Protein AF-A0A482W2W6-F1 (afdb_monomer)

Secondary structure (DSSP, 8-state):
-HHHHHHHHHHS---GGG-PPPPGGG-HHHHHHIIIII-TTHHHHHHHHHHHHHHHHHTT--HHHHHHHHHHHHHHT-HHHHHHHHHTTHHHHHHHHHHHHHHHGGGS-HHHHHHHHHHHHHHHHHHHHHTGGGGHHHHHHHHTTHHHHHHHTHHHHHHHHHHHH---S---TTS-------HHHHHHHHHHHHHHHHHHTTSS-SHHHHHHHHHHHHHHHHHS-------HHHHHHHHHHHHHHHHH-HHHHHHHHHHHHHHHHHHSPTTHHHHHHHHHHHHHHHHHHHHHHS-TTTS-HHHHHHHHHHHHHHHHHHHHHHS-GGGTTHHHHHHHHHHHHHHHHHHTGGGT-

pLDDT: mean 70.98, std 18.22, range [23.28, 95.31]

Foldseek 3Di:
DVVCVVLCLLQVVDPVLPPDDDQPVLQVLLVVLCCVQVHPCLVVQLRVLSVQLVVLVNPQDDVVVLVVVCVVCLVVVNVLVSLLVNLVCVVSNVVSVVSNVVSSVRSDDPLRNVLVVLVVQLVVLLSCLCCVNSRPLVSQCVNLVVSVLSNVLSVQLVVLVCVLPVDDPDPPSNDDPPSQCDPSNLVSLVSSLVSVLVSSCPDPDSSSSVSSNVSSVSSSVSRVDPPDPPPPPVVCVVVVVVVCVCVVDPVNVVVVLVVLVVLCVVQADVCLSVQLVVLVVQLVVQLVVCCVVAPQPNHDLVVSLVSNCVSCVSNLVSSLRSHDPVCSCVSVVVSVVVSVVSVVCNVCVVVVD

Radius of gyration: 24.68 Å; Cα contacts (8 Å, |Δi|>4): 284; chains: 1; bounding box: 48×43×73 Å

Mean predicted aligned error: 17.01 Å

Organism: Asbolus verrucosus (NCBI:txid1661398)

Structure (mmCIF, N/CA/C/O backbone):
data_AF-A0A482W2W6-F1
#
_entry.id   AF-A0A482W2W6-F1
#
loop_
_atom_site.group_PDB
_atom_site.id
_atom_site.type_symbol
_atom_site.label_atom_id
_atom_site.label_alt_id
_atom_site.label_comp_id
_atom_site.label_asym_id
_atom_site.label_entity_id
_atom_site.label_seq_id
_atom_site.pdbx_PDB_ins_code
_atom_site.Cartn_x
_atom_site.Cartn_y
_atom_site.Cartn_z
_atom_site.occupancy
_atom_site.B_iso_or_equiv
_atom_site.auth_seq_id
_atom_site.auth_comp_id
_atom_site.auth_asym_id
_atom_site.auth_atom_id
_atom_site.pdbx_PDB_model_num
ATOM 1 N N . TYR A 1 1 ? -0.660 8.866 -19.600 1.00 27.83 1 TYR A N 1
ATOM 2 C CA . TYR A 1 1 ? -1.023 7.622 -18.898 1.00 27.83 1 TYR A CA 1
ATOM 3 C C . TYR A 1 1 ? -1.117 7.776 -17.388 1.00 27.83 1 TYR A C 1
ATOM 5 O O . TYR A 1 1 ? -2.234 7.763 -16.906 1.00 27.83 1 TYR A O 1
ATOM 13 N N . LEU A 1 2 ? -0.030 8.038 -16.641 1.00 23.28 2 LEU A N 1
ATOM 14 C CA . LEU A 1 2 ? -0.129 8.276 -15.181 1.00 23.28 2 LEU A CA 1
ATOM 15 C C . LEU A 1 2 ? -1.117 9.402 -14.809 1.00 23.28 2 LEU A C 1
ATOM 17 O O . LEU A 1 2 ? -1.806 9.306 -13.806 1.00 23.28 2 LEU A O 1
ATOM 21 N N . LYS A 1 3 ? -1.203 10.446 -15.649 1.00 25.38 3 LYS A N 1
ATOM 22 C CA . LYS A 1 3 ? -2.167 11.551 -15.519 1.00 25.38 3 LYS A CA 1
ATOM 23 C C . LYS A 1 3 ? -3.626 11.075 -15.565 1.00 25.38 3 LYS A C 1
ATOM 25 O O . LYS A 1 3 ? -4.407 11.525 -14.750 1.00 25.38 3 LYS A O 1
ATOM 30 N N . VAL A 1 4 ? -3.949 10.188 -16.503 1.00 24.16 4 VAL A N 1
ATOM 31 C CA . VAL A 1 4 ? -5.305 9.671 -16.765 1.00 24.16 4 VAL A CA 1
ATOM 32 C C . VAL A 1 4 ? -5.693 8.724 -15.629 1.00 24.16 4 VAL A C 1
ATOM 34 O O . VAL A 1 4 ? -6.610 9.011 -14.881 1.00 24.16 4 VAL A O 1
ATOM 37 N N . LEU A 1 5 ? -4.833 7.745 -15.328 1.00 25.50 5 LEU A N 1
ATOM 38 C CA . LEU A 1 5 ? -5.014 6.820 -14.204 1.00 25.50 5 LEU A CA 1
ATOM 39 C C . LEU A 1 5 ? -5.239 7.508 -12.848 1.00 25.50 5 LEU A C 1
ATOM 41 O O . LEU A 1 5 ? -6.097 7.070 -12.099 1.00 25.50 5 LEU A O 1
ATOM 45 N N . VAL A 1 6 ? -4.482 8.561 -12.516 1.00 28.14 6 VAL A N 1
ATOM 46 C CA . VAL A 1 6 ? -4.602 9.251 -11.217 1.00 28.14 6 VAL A CA 1
ATOM 47 C C . VAL A 1 6 ? -5.775 10.237 -11.182 1.00 28.14 6 VAL A C 1
ATOM 49 O O . VAL A 1 6 ? -6.400 10.361 -10.138 1.00 28.14 6 VAL A O 1
ATOM 52 N N . LEU A 1 7 ? -6.092 10.932 -12.282 1.00 25.56 7 LEU A N 1
ATOM 53 C CA . LEU A 1 7 ? -7.256 11.830 -12.333 1.00 25.56 7 LEU A CA 1
ATOM 54 C C . LEU A 1 7 ? -8.575 11.053 -12.358 1.00 25.56 7 LEU A C 1
ATOM 56 O O . LEU A 1 7 ? -9.499 11.460 -11.666 1.00 25.56 7 LEU A O 1
ATOM 60 N N . ASP A 1 8 ? -8.626 9.922 -13.057 1.00 29.45 8 ASP A N 1
ATOM 61 C CA . ASP A 1 8 ? -9.838 9.111 -13.197 1.00 29.45 8 ASP A CA 1
ATOM 62 C C . ASP A 1 8 ? -10.110 8.250 -11.945 1.00 29.45 8 ASP A C 1
ATOM 64 O O . ASP A 1 8 ? -11.262 8.012 -11.587 1.00 29.45 8 ASP A O 1
ATOM 68 N N . LEU A 1 9 ? -9.059 7.838 -11.212 1.00 27.08 9 LEU A N 1
ATOM 69 C CA . LEU A 1 9 ? -9.182 7.248 -9.864 1.00 27.08 9 LEU A CA 1
ATOM 70 C C . LEU A 1 9 ? -9.756 8.241 -8.842 1.00 27.08 9 LEU A C 1
ATOM 72 O O . LEU A 1 9 ? -10.410 7.826 -7.890 1.00 27.08 9 LEU A O 1
ATOM 76 N N . VAL A 1 10 ? -9.478 9.534 -9.022 1.00 29.44 10 VAL A N 1
ATOM 77 C CA . VAL A 1 10 ? -9.877 10.602 -8.096 1.00 29.44 10 VAL A CA 1
ATOM 78 C C . VAL A 1 10 ? -11.249 11.178 -8.457 1.00 29.44 10 VAL A C 1
ATOM 80 O O . VAL A 1 10 ? -11.991 11.536 -7.553 1.00 29.44 10 VAL A O 1
ATOM 83 N N . SER A 1 11 ? -11.632 11.234 -9.738 1.00 28.56 11 SER A N 1
ATOM 84 C CA . SER A 1 11 ? -12.944 11.746 -10.171 1.00 28.56 11 SER A CA 1
ATOM 85 C C . SER A 1 11 ? -14.092 10.740 -10.039 1.00 28.56 11 SER A C 1
ATOM 87 O O . SER A 1 11 ? -15.244 11.115 -10.235 1.00 28.56 11 SER A O 1
ATOM 89 N N . GLY A 1 12 ? -13.812 9.467 -9.731 1.00 30.56 12 GLY A N 1
ATOM 90 C CA . GLY A 1 12 ? -14.838 8.420 -9.654 1.00 30.56 12 GLY A CA 1
ATOM 91 C C . GLY A 1 12 ? -15.471 8.048 -11.005 1.00 30.56 12 GLY A C 1
ATOM 92 O O . GLY A 1 12 ? -16.382 7.225 -11.036 1.00 30.56 12 GLY A O 1
ATOM 93 N N . GLU A 1 13 ? -14.983 8.607 -12.118 1.00 29.34 13 GLU A N 1
ATOM 94 C CA . GLU A 1 13 ? -15.476 8.352 -13.483 1.00 29.34 13 GLU A CA 1
ATOM 95 C C . GLU A 1 13 ? -14.879 7.085 -14.118 1.00 29.34 13 GLU A C 1
ATOM 97 O O . GLU A 1 13 ? -15.231 6.723 -15.242 1.00 29.34 13 GLU A O 1
ATOM 102 N N . LEU A 1 14 ? -13.981 6.381 -13.423 1.00 31.28 14 LEU A N 1
ATOM 103 C CA . LEU A 1 14 ? -13.332 5.197 -13.971 1.00 31.28 14 LEU A CA 1
ATOM 104 C C . LEU A 1 14 ? -14.297 3.996 -14.017 1.00 31.28 14 LEU A C 1
ATOM 106 O O . LEU A 1 14 ? -14.405 3.204 -13.079 1.00 31.28 14 LEU A O 1
ATOM 110 N N . SER A 1 15 ? -14.942 3.818 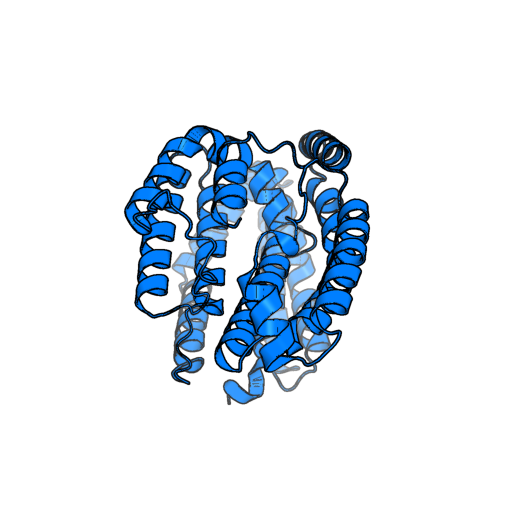-15.172 1.00 28.23 15 SER A N 1
ATOM 111 C CA . SER A 1 15 ? -15.298 2.492 -15.680 1.00 28.23 15 SER A CA 1
ATOM 112 C C . SER A 1 15 ? -13.995 1.727 -15.930 1.00 28.23 15 SER A C 1
ATOM 114 O O . SER A 1 15 ? -13.340 1.869 -16.958 1.00 28.23 15 SER A O 1
ATOM 116 N N . LEU A 1 16 ? -13.572 0.924 -14.955 1.00 35.44 16 LEU A N 1
ATOM 117 C CA . LEU A 1 16 ? -12.335 0.132 -15.010 1.00 35.44 16 LEU A CA 1
ATOM 118 C C . LEU A 1 16 ? -12.368 -1.015 -16.049 1.00 35.44 16 LEU A C 1
ATOM 120 O O . LEU A 1 16 ? -11.416 -1.791 -16.132 1.00 35.44 16 LEU A O 1
ATOM 124 N N . GLN A 1 17 ? -13.438 -1.126 -16.847 1.00 35.09 17 GLN A N 1
ATOM 125 C CA . GLN A 1 17 ? -13.527 -2.061 -17.974 1.00 35.09 17 GLN A CA 1
ATOM 126 C C . GLN A 1 17 ? -12.561 -1.708 -19.121 1.00 35.09 17 GLN A C 1
ATOM 128 O O . GLN A 1 17 ? -12.204 -2.597 -19.890 1.00 35.09 17 GLN A O 1
ATOM 133 N N . ASP A 1 18 ? -12.041 -0.475 -19.163 1.00 40.03 18 ASP A N 1
ATOM 134 C CA . ASP A 1 18 ? -11.263 0.044 -20.293 1.00 40.03 18 ASP A CA 1
ATOM 135 C C . ASP A 1 18 ? -9.799 0.366 -19.937 1.00 40.03 18 ASP A C 1
ATOM 137 O O . ASP A 1 18 ? -9.239 1.370 -20.384 1.00 40.03 18 ASP A O 1
ATOM 141 N N . VAL A 1 19 ? -9.118 -0.478 -19.145 1.00 43.16 19 VAL A N 1
ATOM 142 C CA . VAL A 1 19 ? -7.640 -0.424 -19.090 1.00 43.16 19 VAL A CA 1
ATOM 143 C C . VAL A 1 19 ? -7.083 -1.009 -20.391 1.00 43.16 19 VAL A C 1
ATOM 145 O O . VAL A 1 19 ? -6.516 -2.101 -20.431 1.00 43.16 19 VAL A O 1
ATOM 148 N N . GLU A 1 20 ? -7.266 -0.282 -21.486 1.00 49.16 20 GLU A N 1
ATOM 149 C CA . GLU A 1 20 ? -6.637 -0.591 -22.757 1.00 49.16 20 GLU A CA 1
ATOM 150 C C . GLU A 1 20 ? -5.160 -0.195 -22.656 1.00 49.16 20 GLU A C 1
ATOM 152 O O . GLU A 1 20 ? -4.815 0.909 -22.232 1.00 49.16 20 GLU A O 1
ATOM 157 N N . ILE A 1 21 ? -4.244 -1.115 -22.960 1.00 52.75 21 ILE A N 1
ATOM 158 C CA . ILE A 1 21 ? -2.827 -0.757 -23.052 1.00 52.75 21 ILE A CA 1
ATOM 159 C C . ILE A 1 21 ? -2.673 -0.012 -24.385 1.00 52.75 21 ILE A C 1
ATOM 161 O O . ILE A 1 21 ? -2.976 -0.615 -25.418 1.00 52.75 21 ILE A O 1
ATOM 165 N N . PRO A 1 22 ? -2.191 1.246 -24.406 1.00 54.81 22 PRO A N 1
ATOM 166 C CA . PRO A 1 22 ? -2.083 2.020 -25.641 1.00 54.81 22 PRO A CA 1
ATOM 167 C C . PRO A 1 22 ? -1.183 1.300 -26.648 1.00 54.81 22 PRO A C 1
ATOM 169 O O . PRO A 1 22 ? -0.350 0.461 -26.268 1.00 54.81 22 PRO A O 1
ATOM 172 N N . ASP A 1 23 ? -1.378 1.545 -27.944 1.00 64.44 23 ASP A N 1
ATOM 173 C CA . ASP A 1 23 ? -0.541 0.902 -28.951 1.00 64.44 23 ASP A CA 1
ATOM 174 C C . ASP A 1 23 ? 0.908 1.359 -28.794 1.00 64.44 23 ASP A C 1
ATOM 176 O O . ASP A 1 23 ? 1.213 2.527 -28.574 1.00 64.44 23 ASP A O 1
ATOM 180 N N . ILE A 1 24 ? 1.830 0.401 -28.852 1.00 63.62 24 ILE A N 1
ATOM 181 C CA . ILE A 1 24 ? 3.261 0.700 -28.848 1.00 63.62 24 ILE A CA 1
ATOM 182 C C . ILE A 1 24 ? 3.638 1.400 -30.161 1.00 63.62 24 ILE A C 1
ATOM 184 O O . ILE A 1 24 ? 4.630 2.131 -30.203 1.00 63.62 24 ILE A O 1
ATOM 188 N N . ASP A 1 25 ? 2.834 1.222 -31.211 1.00 67.75 25 ASP A N 1
ATOM 189 C CA . ASP A 1 25 ? 2.931 1.965 -32.466 1.00 67.75 25 ASP A CA 1
ATOM 190 C C . ASP A 1 25 ? 2.683 3.474 -32.276 1.00 67.75 25 ASP A C 1
ATOM 192 O O . ASP A 1 25 ? 3.291 4.276 -32.986 1.00 67.75 25 ASP A O 1
ATOM 196 N N . ASP A 1 26 ? 1.909 3.880 -31.260 1.00 63.53 26 ASP A N 1
ATOM 197 C CA . ASP A 1 26 ? 1.654 5.297 -30.944 1.00 63.53 26 ASP A CA 1
ATOM 198 C C . ASP A 1 26 ? 2.902 6.013 -30.391 1.00 63.53 26 ASP A C 1
ATOM 200 O O . ASP A 1 26 ? 2.953 7.242 -30.296 1.00 63.53 26 ASP A O 1
ATOM 204 N N . PHE A 1 27 ? 3.945 5.253 -30.041 1.00 61.41 27 PHE A N 1
ATOM 205 C CA . PHE A 1 27 ? 5.194 5.756 -29.484 1.00 61.41 27 PHE A CA 1
ATOM 206 C C . PHE A 1 27 ? 6.364 5.464 -30.428 1.00 61.41 27 PHE A C 1
ATOM 208 O O . PHE A 1 27 ? 7.200 4.596 -30.165 1.00 61.41 27 PHE A O 1
ATOM 215 N N . ALA A 1 28 ? 6.483 6.250 -31.503 1.00 69.44 28 ALA A N 1
ATOM 216 C CA . ALA A 1 28 ? 7.561 6.128 -32.497 1.00 69.44 28 ALA A CA 1
ATOM 217 C C . ALA A 1 28 ? 8.977 6.072 -31.873 1.00 69.44 28 ALA A C 1
ATOM 219 O O . ALA A 1 28 ? 9.851 5.349 -32.355 1.00 69.44 28 ALA A O 1
ATOM 220 N N . VAL A 1 29 ? 9.180 6.763 -30.744 1.00 68.50 29 VAL A N 1
ATOM 221 C CA . VAL A 1 29 ? 10.436 6.757 -29.975 1.00 68.50 29 VAL A CA 1
ATOM 222 C C . VAL A 1 29 ? 10.808 5.374 -29.419 1.00 68.50 29 VAL A C 1
ATOM 224 O O . VAL A 1 29 ? 11.990 5.062 -29.278 1.00 68.50 29 VAL A O 1
ATOM 227 N N . ILE A 1 3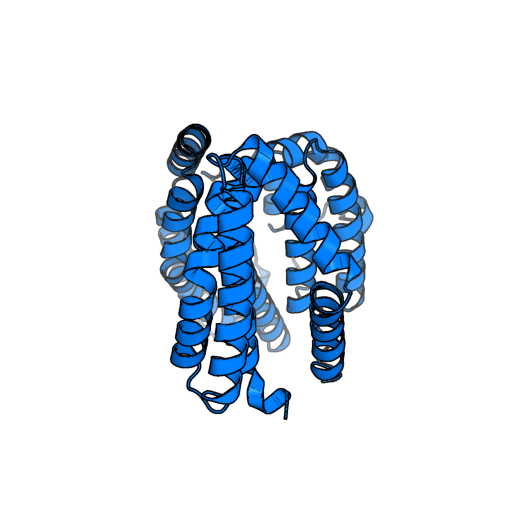0 ? 9.826 4.521 -29.108 1.00 70.94 30 ILE A N 1
ATOM 228 C CA . ILE A 1 30 ? 10.066 3.160 -28.607 1.00 70.94 30 ILE A CA 1
ATOM 229 C C . ILE A 1 30 ? 10.612 2.288 -29.733 1.00 70.94 30 ILE A C 1
ATOM 231 O O . ILE A 1 30 ? 11.591 1.574 -29.519 1.00 70.94 30 ILE A O 1
ATOM 235 N N . LYS A 1 31 ? 10.039 2.394 -30.938 1.00 79.56 31 LYS A N 1
ATOM 236 C CA . LYS A 1 31 ? 10.521 1.679 -32.126 1.00 79.56 31 LYS A CA 1
ATOM 237 C C . LYS A 1 31 ? 11.968 2.026 -32.438 1.00 79.56 31 LYS A C 1
ATOM 239 O O . LYS A 1 31 ? 12.818 1.142 -32.471 1.00 79.56 31 LYS A O 1
ATOM 244 N N . GLU A 1 32 ? 12.258 3.321 -32.543 1.00 80.81 32 GLU A N 1
ATOM 245 C CA . GLU A 1 32 ? 13.607 3.818 -32.810 1.00 80.81 32 GLU A CA 1
ATOM 246 C C . GLU A 1 32 ? 14.627 3.298 -31.784 1.00 80.81 32 GLU A C 1
ATOM 248 O O . GLU A 1 32 ? 15.726 2.875 -32.141 1.00 80.81 32 GLU A O 1
ATOM 253 N N . LYS A 1 33 ? 14.266 3.292 -30.497 1.00 80.06 33 LYS A N 1
ATOM 254 C CA . LYS A 1 33 ? 15.142 2.805 -29.428 1.00 80.06 33 LYS A CA 1
ATOM 255 C C . LYS A 1 33 ? 15.334 1.294 -29.450 1.00 80.06 33 LYS A C 1
ATOM 257 O O . LYS A 1 33 ? 16.456 0.834 -29.251 1.00 80.06 33 LYS A O 1
ATOM 262 N N . CYS A 1 34 ? 14.276 0.527 -29.698 1.00 82.81 34 CYS A N 1
ATOM 263 C CA . CYS A 1 34 ? 14.378 -0.920 -29.860 1.00 82.81 34 CYS A CA 1
ATOM 264 C C . CYS A 1 34 ? 15.299 -1.281 -31.032 1.00 82.81 34 CYS A C 1
ATOM 266 O O . CYS A 1 34 ? 16.163 -2.141 -30.871 1.00 82.81 34 CYS A O 1
ATOM 268 N N . ASP A 1 35 ? 15.173 -0.581 -32.160 1.00 85.12 35 ASP A N 1
ATOM 269 C CA . ASP A 1 35 ? 15.990 -0.823 -33.350 1.00 85.12 35 ASP A CA 1
ATOM 270 C C . ASP A 1 35 ? 17.457 -0.424 -33.121 1.00 85.12 35 ASP A C 1
ATOM 272 O O . ASP A 1 35 ? 18.368 -1.167 -33.490 1.00 85.12 35 ASP A O 1
ATOM 276 N N . LYS A 1 36 ? 17.703 0.711 -32.449 1.00 85.88 36 LYS A N 1
ATOM 277 C CA . LYS A 1 36 ? 19.061 1.205 -32.156 1.00 85.88 36 LYS A CA 1
ATOM 278 C C . LYS A 1 36 ? 19.793 0.427 -31.060 1.00 85.88 36 LYS A C 1
ATOM 280 O O . LYS A 1 36 ? 21.012 0.304 -31.137 1.00 85.88 36 LYS A O 1
ATOM 285 N N . LEU A 1 37 ? 19.094 -0.032 -30.017 1.00 86.00 37 LEU A N 1
ATOM 286 C CA . LEU A 1 37 ? 19.716 -0.609 -28.812 1.00 86.00 37 LEU A CA 1
ATOM 287 C C . LEU A 1 37 ? 19.517 -2.121 -28.673 1.00 86.00 37 LEU A C 1
ATOM 289 O O . LEU A 1 37 ? 20.408 -2.804 -28.171 1.00 86.00 37 LEU A O 1
ATOM 293 N N . GLY A 1 38 ? 18.356 -2.638 -29.077 1.00 82.44 38 GLY A N 1
ATOM 294 C CA . GLY A 1 38 ? 18.005 -4.052 -28.937 1.00 82.44 38 GLY A CA 1
ATOM 295 C C . GLY A 1 38 ? 18.399 -4.905 -30.142 1.00 82.44 38 GLY A C 1
ATOM 296 O O . GLY A 1 38 ? 18.584 -6.111 -30.004 1.00 82.44 38 GLY A O 1
ATOM 297 N N . GLY A 1 39 ? 18.558 -4.283 -31.311 1.00 85.19 39 GLY A N 1
ATOM 298 C CA . GLY A 1 39 ? 18.838 -4.968 -32.569 1.00 85.19 39 GLY A CA 1
ATOM 299 C C . GLY A 1 39 ? 17.573 -5.453 -33.282 1.00 85.19 39 GLY A C 1
ATOM 300 O O . GLY A 1 39 ? 16.447 -5.307 -32.793 1.00 85.19 39 GLY A O 1
ATOM 301 N N . ASN A 1 40 ? 17.767 -6.026 -34.472 1.00 86.31 40 ASN A N 1
ATOM 302 C CA . ASN A 1 40 ? 16.681 -6.362 -35.390 1.00 86.31 40 ASN A CA 1
ATOM 303 C C . ASN A 1 40 ? 15.667 -7.346 -34.766 1.00 86.31 40 ASN A C 1
ATOM 305 O O . ASN A 1 40 ? 16.050 -8.338 -34.151 1.00 86.31 40 ASN A O 1
ATOM 309 N N . GLY A 1 41 ? 14.369 -7.072 -34.925 1.00 84.88 41 GLY A N 1
ATOM 310 C CA . GLY A 1 41 ? 13.278 -7.908 -34.399 1.00 84.88 41 GLY A CA 1
ATOM 311 C C . GLY A 1 41 ? 12.892 -7.663 -32.931 1.00 84.88 41 GLY A C 1
ATOM 312 O O . GLY A 1 41 ? 11.870 -8.189 -32.478 1.00 84.88 41 GLY A O 1
ATOM 313 N N . THR A 1 42 ? 13.632 -6.826 -32.195 1.00 88.50 42 THR A N 1
ATOM 314 C CA . THR A 1 42 ? 13.318 -6.493 -30.791 1.00 88.50 42 THR A CA 1
ATOM 315 C C . THR A 1 42 ? 11.966 -5.800 -30.661 1.00 88.50 42 THR A C 1
ATOM 317 O O . THR A 1 42 ? 11.159 -6.175 -29.813 1.00 88.50 42 THR A O 1
ATOM 320 N N . TYR A 1 43 ? 11.684 -4.828 -31.532 1.00 85.88 43 TYR A N 1
ATOM 321 C CA . TYR A 1 43 ? 10.416 -4.102 -31.517 1.00 85.88 43 TYR A CA 1
ATOM 322 C C . TYR A 1 43 ? 9.211 -5.026 -31.753 1.00 85.88 43 TYR A C 1
ATOM 324 O O . TYR A 1 43 ? 8.236 -4.981 -31.007 1.00 85.88 43 TYR A O 1
ATOM 332 N N . ASN A 1 44 ? 9.311 -5.935 -32.726 1.00 88.75 44 ASN A N 1
ATOM 333 C CA . ASN A 1 44 ? 8.252 -6.906 -33.023 1.00 88.75 44 ASN A CA 1
ATOM 334 C C . ASN A 1 44 ? 8.026 -7.874 -31.853 1.00 88.75 44 ASN A C 1
ATOM 336 O O . ASN A 1 44 ? 6.889 -8.210 -31.529 1.00 88.75 44 ASN A O 1
ATOM 340 N N . THR A 1 45 ? 9.106 -8.283 -31.181 1.00 88.25 45 THR A N 1
ATOM 341 C CA . THR A 1 45 ? 9.022 -9.111 -29.971 1.00 88.25 45 THR A CA 1
ATOM 342 C C . THR A 1 45 ? 8.318 -8.361 -28.842 1.00 88.25 45 THR A C 1
ATOM 344 O O . THR A 1 45 ? 7.426 -8.916 -28.203 1.00 88.25 45 THR A O 1
ATOM 347 N N . LEU A 1 46 ? 8.680 -7.095 -28.611 1.00 83.75 46 LEU A N 1
ATOM 348 C CA . LEU A 1 46 ? 8.032 -6.239 -27.620 1.00 83.75 46 LEU A CA 1
ATOM 349 C C . LEU A 1 46 ? 6.533 -6.080 -27.912 1.00 83.75 46 LEU A C 1
ATOM 351 O O . LEU A 1 46 ? 5.722 -6.240 -26.999 1.00 83.75 46 LEU A O 1
ATOM 355 N N . LYS A 1 47 ? 6.170 -5.850 -29.180 1.00 85.56 47 LYS A N 1
ATOM 356 C CA . LYS A 1 47 ? 4.778 -5.750 -29.630 1.00 85.56 47 LYS A CA 1
ATOM 357 C C . LYS A 1 47 ? 3.992 -7.031 -29.341 1.00 85.56 47 LYS A C 1
ATOM 359 O O . LYS A 1 47 ? 2.984 -6.972 -28.653 1.00 85.56 47 LYS A O 1
ATOM 364 N N . ALA A 1 48 ? 4.511 -8.201 -29.710 1.00 87.12 48 ALA A N 1
ATOM 365 C CA . ALA A 1 48 ? 3.849 -9.476 -29.410 1.00 87.12 48 ALA A CA 1
ATOM 366 C C . ALA A 1 48 ? 3.681 -9.736 -27.895 1.00 87.12 48 ALA A C 1
ATOM 368 O O . ALA A 1 48 ? 2.710 -10.355 -27.451 1.00 87.12 48 ALA A O 1
ATOM 369 N N . LYS A 1 49 ? 4.624 -9.264 -27.064 1.00 85.06 49 LYS A N 1
ATOM 370 C CA . LYS A 1 49 ? 4.513 -9.380 -25.600 1.00 85.06 49 LYS A CA 1
ATOM 371 C C . LYS A 1 49 ? 3.517 -8.395 -24.984 1.00 85.06 49 LYS A C 1
ATOM 373 O O . LYS A 1 49 ? 3.052 -8.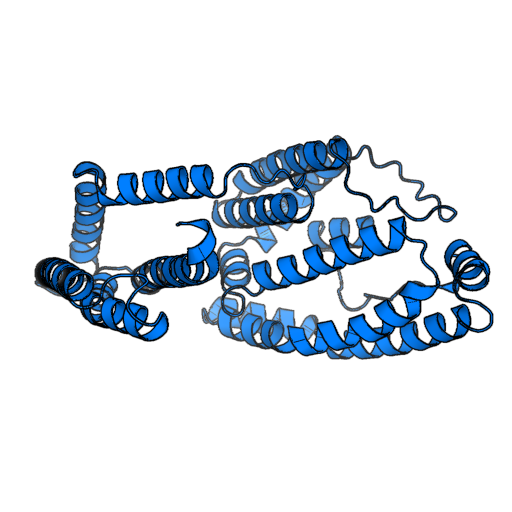674 -23.879 1.00 85.06 49 LYS A O 1
ATOM 378 N N . LYS A 1 50 ? 3.149 -7.307 -25.672 1.00 80.19 50 LYS A N 1
ATOM 379 C CA . LYS A 1 50 ? 2.047 -6.417 -25.268 1.00 80.19 50 LYS A CA 1
ATOM 380 C C . LYS A 1 50 ? 0.719 -7.169 -25.259 1.00 80.19 50 LYS A C 1
ATOM 382 O O . LYS A 1 50 ? 0.038 -7.157 -24.241 1.00 80.19 50 LYS A O 1
ATOM 387 N N . ASP A 1 51 ? 0.394 -7.870 -26.340 1.00 79.62 51 ASP A N 1
ATOM 388 C CA . ASP A 1 51 ? -0.889 -8.578 -26.473 1.00 79.62 51 ASP A CA 1
ATOM 389 C C . ASP A 1 51 ? -1.020 -9.685 -25.417 1.00 79.62 51 ASP A C 1
ATOM 391 O O . ASP A 1 51 ? -2.068 -9.881 -24.795 1.00 79.62 51 ASP A O 1
ATOM 395 N N . THR A 1 52 ? 0.103 -10.355 -25.133 1.00 82.38 52 THR A N 1
ATOM 396 C CA . THR A 1 52 ? 0.200 -11.331 -24.038 1.00 82.38 52 THR A CA 1
ATOM 397 C C . THR A 1 52 ? -0.049 -10.669 -22.678 1.00 82.38 52 THR A C 1
ATOM 399 O O . THR A 1 52 ? -0.779 -11.218 -21.855 1.00 82.38 52 THR A O 1
ATOM 402 N N . LEU A 1 53 ? 0.538 -9.491 -22.427 1.00 78.19 53 LEU A N 1
ATOM 403 C CA . LEU A 1 53 ? 0.324 -8.733 -21.192 1.00 78.19 53 LEU A CA 1
ATOM 404 C C . LEU A 1 53 ? -1.142 -8.305 -21.047 1.00 78.19 53 LEU A C 1
ATOM 406 O O . LEU A 1 53 ? -1.713 -8.498 -19.979 1.00 78.19 53 LEU A O 1
ATOM 410 N N . GLN A 1 54 ? -1.750 -7.772 -22.108 1.00 74.06 54 GLN A N 1
ATOM 411 C CA . GLN A 1 54 ? -3.145 -7.330 -22.114 1.00 74.06 54 GLN A CA 1
ATOM 412 C C . GLN A 1 54 ? -4.095 -8.482 -21.772 1.00 74.06 54 GLN A C 1
ATOM 414 O O . GLN A 1 54 ? -4.897 -8.361 -20.849 1.00 74.06 54 GLN A O 1
ATOM 419 N N . THR A 1 55 ? -3.912 -9.635 -22.419 1.00 80.50 55 THR A N 1
ATOM 420 C CA . THR A 1 55 ? -4.675 -10.858 -22.121 1.00 80.50 55 THR A CA 1
ATOM 421 C C . THR A 1 55 ? -4.500 -11.291 -20.659 1.00 80.50 55 THR A C 1
ATOM 423 O O . THR A 1 55 ? -5.456 -11.666 -19.984 1.00 80.50 55 THR A O 1
ATOM 426 N N . CYS A 1 56 ? -3.273 -11.208 -20.134 1.00 77.56 56 CYS A N 1
ATOM 427 C CA . CYS A 1 56 ? -2.963 -11.597 -18.757 1.00 77.56 56 CYS A CA 1
ATOM 428 C C . CYS A 1 56 ? -3.609 -10.661 -17.718 1.00 77.56 56 CYS A C 1
ATOM 430 O O . CYS A 1 56 ? -4.051 -11.122 -16.667 1.00 77.56 56 CYS A O 1
ATOM 432 N N . LEU A 1 57 ? -3.691 -9.356 -18.009 1.00 70.50 57 LEU A N 1
ATOM 433 C CA . LEU A 1 57 ? -4.328 -8.368 -17.131 1.00 70.50 57 LEU A CA 1
ATOM 434 C C . LEU A 1 57 ? -5.859 -8.466 -17.141 1.00 70.50 57 LEU A C 1
ATOM 436 O O . LEU A 1 57 ? -6.470 -8.319 -16.085 1.00 70.50 57 LEU A O 1
ATOM 440 N N . GLN A 1 58 ? -6.472 -8.773 -18.288 1.00 70.75 58 GLN A N 1
ATOM 441 C CA . GLN A 1 58 ? -7.928 -8.945 -18.407 1.00 70.75 58 GLN A CA 1
ATOM 442 C C . GLN A 1 58 ? -8.471 -10.080 -17.519 1.00 70.75 58 GLN A C 1
ATOM 444 O O . GLN A 1 58 ? -9.586 -9.992 -17.018 1.00 70.75 58 GLN A O 1
ATOM 449 N N . GLY A 1 59 ? -7.676 -11.123 -17.254 1.00 68.19 59 GLY A N 1
ATOM 450 C CA . GLY A 1 59 ? -8.056 -12.219 -16.351 1.00 68.19 59 GLY A CA 1
ATOM 451 C C . GLY A 1 59 ? -7.879 -11.924 -14.853 1.00 68.19 59 GLY A C 1
ATOM 452 O O . GLY A 1 59 ? -8.119 -12.802 -14.020 1.00 68.19 59 GLY A O 1
ATOM 453 N N . PHE A 1 60 ? -7.402 -10.732 -14.479 1.00 66.06 60 PHE A N 1
ATOM 454 C CA . PHE A 1 60 ? -6.936 -10.463 -13.119 1.00 66.06 60 PHE A CA 1
ATOM 455 C C . PHE A 1 60 ? -8.048 -10.000 -12.169 1.00 66.06 60 PHE A C 1
ATOM 457 O O . PHE A 1 60 ? -8.226 -10.578 -11.087 1.00 66.06 60 PHE A O 1
ATOM 464 N N . VAL A 1 61 ? -8.801 -8.977 -12.571 1.00 65.81 61 VAL A N 1
ATOM 465 C CA . VAL A 1 61 ? -9.886 -8.364 -11.794 1.00 65.81 61 VAL A CA 1
ATOM 466 C C . VAL A 1 61 ? -11.035 -8.063 -12.748 1.00 65.81 61 VAL A C 1
ATOM 468 O O . VAL A 1 61 ? -10.884 -7.251 -13.654 1.00 65.81 61 VAL A O 1
ATOM 471 N N . ASP A 1 62 ? -12.183 -8.696 -12.519 1.00 70.81 62 ASP A N 1
ATOM 472 C CA . ASP A 1 62 ? -13.450 -8.183 -13.030 1.00 70.81 62 ASP A CA 1
ATOM 473 C C . ASP A 1 62 ? -13.935 -7.136 -12.028 1.00 70.81 62 ASP A C 1
ATOM 475 O O . ASP A 1 62 ? -14.243 -7.448 -10.877 1.00 70.81 62 ASP A O 1
ATOM 479 N N . PHE A 1 63 ? -13.937 -5.876 -12.447 1.00 65.31 63 PHE A N 1
ATOM 480 C CA . PHE A 1 63 ? -14.248 -4.764 -11.559 1.00 65.31 63 PHE A CA 1
ATOM 481 C C . PHE A 1 63 ? -15.721 -4.686 -11.175 1.00 65.31 63 PHE A C 1
ATOM 483 O O . PHE A 1 63 ? -16.022 -4.199 -10.088 1.00 65.31 63 PHE A O 1
ATOM 490 N N . ASN A 1 64 ? -16.632 -5.195 -12.008 1.00 70.69 64 ASN A N 1
ATOM 491 C CA . ASN A 1 64 ? -18.043 -5.268 -11.637 1.00 70.69 64 ASN A CA 1
ATOM 492 C C . ASN A 1 64 ? -18.238 -6.314 -10.545 1.00 70.69 64 ASN A C 1
ATOM 494 O O . ASN A 1 64 ? -18.948 -6.066 -9.572 1.00 70.69 64 ASN A O 1
ATOM 498 N N . VAL A 1 65 ? -17.554 -7.454 -10.672 1.00 77.44 65 VAL A N 1
ATOM 499 C CA . VAL A 1 65 ? -17.541 -8.485 -9.631 1.00 77.44 65 VAL A CA 1
ATOM 500 C C . VAL A 1 65 ? -16.898 -7.945 -8.355 1.00 77.44 65 VAL A C 1
ATOM 502 O O . VAL A 1 65 ? -17.526 -8.016 -7.306 1.00 77.44 65 VAL A O 1
ATOM 505 N N . LEU A 1 66 ? -15.713 -7.331 -8.436 1.00 74.62 66 LEU A N 1
ATOM 506 C CA . LEU A 1 66 ? -15.033 -6.744 -7.276 1.00 74.62 66 LEU A CA 1
ATOM 507 C C . LEU A 1 66 ? -15.901 -5.688 -6.581 1.00 74.62 66 LEU A C 1
ATOM 509 O O . LEU A 1 66 ? -16.007 -5.700 -5.360 1.00 74.62 66 LEU A O 1
ATOM 513 N N . LYS A 1 67 ? -16.538 -4.786 -7.337 1.00 71.31 67 LYS A N 1
ATOM 514 C CA . LYS A 1 67 ? -17.428 -3.763 -6.775 1.00 71.31 67 LYS A CA 1
ATOM 515 C C . LYS A 1 67 ? -18.595 -4.402 -6.026 1.00 71.31 67 LYS A C 1
ATOM 517 O O . LYS A 1 67 ? -18.875 -4.003 -4.902 1.00 71.31 67 LYS A O 1
ATOM 522 N N . ASN A 1 68 ? -19.242 -5.404 -6.620 1.00 80.56 68 ASN A N 1
ATOM 523 C CA . ASN A 1 68 ? -20.350 -6.110 -5.978 1.00 80.56 68 ASN A CA 1
ATOM 524 C C . ASN A 1 68 ? -19.894 -6.858 -4.714 1.00 80.56 68 ASN A C 1
ATOM 526 O O . ASN A 1 68 ? -20.551 -6.746 -3.684 1.00 80.56 68 ASN A O 1
ATOM 530 N N . GLU A 1 69 ? -18.753 -7.554 -4.772 1.00 79.75 69 GLU A N 1
ATOM 531 C CA . GLU A 1 69 ? -18.156 -8.249 -3.623 1.00 79.75 69 GLU A CA 1
ATOM 532 C C . GLU A 1 69 ? -17.823 -7.271 -2.486 1.00 79.75 69 GLU A C 1
ATOM 534 O O . GLU A 1 69 ? -18.126 -7.551 -1.330 1.00 79.75 69 GLU A O 1
ATOM 539 N N . VAL A 1 70 ? -17.258 -6.098 -2.797 1.00 76.88 70 VAL A N 1
ATOM 540 C CA . VAL A 1 70 ? -16.949 -5.058 -1.801 1.00 76.88 70 VAL A CA 1
ATOM 541 C C . VAL A 1 70 ? -18.224 -4.476 -1.188 1.00 76.88 70 VAL A C 1
ATOM 543 O O . VAL A 1 70 ? -18.293 -4.338 0.029 1.00 76.88 70 VAL A O 1
ATOM 546 N N . GLU A 1 71 ? -19.246 -4.157 -1.984 1.00 78.06 71 GLU A N 1
ATOM 547 C CA . GLU A 1 71 ? -20.511 -3.604 -1.474 1.00 78.06 71 GLU A CA 1
ATOM 548 C C . GLU A 1 71 ? -21.301 -4.606 -0.616 1.00 78.06 71 GLU A C 1
ATOM 550 O O . GLU A 1 71 ? -21.993 -4.220 0.329 1.00 78.06 71 GLU A O 1
ATOM 555 N N . GLU A 1 72 ? -21.197 -5.903 -0.906 1.00 84.25 72 GLU A N 1
ATOM 556 C CA . GLU A 1 72 ? -21.746 -6.957 -0.052 1.00 84.25 72 GLU A CA 1
ATOM 557 C C . GLU A 1 72 ? -20.924 -7.122 1.233 1.00 84.25 72 GLU A C 1
ATOM 559 O O . GLU A 1 72 ? -21.481 -7.144 2.335 1.00 84.25 72 GLU A O 1
ATOM 564 N N . ALA A 1 73 ? -19.598 -7.149 1.112 1.00 81.00 73 ALA A N 1
ATOM 565 C CA . ALA A 1 73 ? -18.688 -7.287 2.240 1.00 81.00 73 ALA A CA 1
ATOM 566 C C . ALA A 1 73 ? -18.717 -6.080 3.191 1.00 81.00 73 ALA A C 1
ATOM 568 O O . ALA A 1 73 ? -18.559 -6.257 4.398 1.00 81.00 73 ALA A O 1
ATOM 569 N N . LYS A 1 74 ? -19.004 -4.867 2.692 1.00 76.62 74 LYS A N 1
ATOM 570 C CA . LYS A 1 74 ? -19.280 -3.675 3.517 1.00 76.62 74 LYS A CA 1
ATOM 571 C C . LYS A 1 74 ? -20.418 -3.926 4.513 1.00 76.62 74 LYS A C 1
ATOM 573 O O . LYS A 1 74 ? -20.344 -3.473 5.649 1.00 76.62 74 LYS A O 1
ATOM 578 N N . LYS A 1 75 ? -21.463 -4.663 4.111 1.00 82.19 75 LYS A N 1
ATOM 579 C CA . LYS A 1 75 ? -22.644 -4.941 4.955 1.00 82.19 75 LYS A CA 1
ATOM 580 C C . LYS A 1 75 ? -22.370 -5.994 6.025 1.00 82.19 75 LYS A C 1
ATOM 582 O O . LYS A 1 75 ? -23.001 -5.969 7.076 1.00 82.19 75 LYS A O 1
ATOM 587 N N . THR A 1 76 ? -21.473 -6.934 5.741 1.00 82.50 76 THR A N 1
ATOM 588 C CA . THR A 1 76 ? -21.171 -8.079 6.615 1.00 82.50 76 THR A CA 1
ATOM 589 C C . THR A 1 76 ? -19.886 -7.898 7.424 1.00 82.50 76 THR A C 1
ATOM 591 O O . THR A 1 76 ? -19.663 -8.648 8.370 1.00 82.50 76 THR A O 1
ATOM 594 N N . GLY A 1 77 ? -19.059 -6.904 7.082 1.00 78.44 77 GLY A N 1
ATOM 595 C CA . GLY A 1 77 ? -17.764 -6.646 7.713 1.00 78.44 77 GLY A CA 1
ATOM 596 C C . GLY A 1 77 ? -16.635 -7.574 7.249 1.00 78.44 77 GLY A C 1
ATOM 597 O O . GLY A 1 77 ? -15.648 -7.692 7.962 1.00 78.44 77 GLY A O 1
ATOM 598 N N . SER A 1 78 ? -16.768 -8.225 6.086 1.00 83.88 78 SER A N 1
ATOM 599 C CA . SER A 1 78 ? -15.841 -9.253 5.555 1.00 83.88 78 SER A CA 1
ATOM 600 C C . SER A 1 78 ? -14.973 -8.762 4.382 1.00 83.88 78 SER A C 1
ATOM 602 O O . SER A 1 78 ? -14.628 -9.504 3.461 1.00 83.88 78 SER A O 1
ATOM 604 N N . MET A 1 79 ? -14.661 -7.461 4.344 1.00 77.25 79 MET A N 1
ATOM 605 C CA . MET A 1 79 ? -13.927 -6.857 3.218 1.00 77.25 79 MET A CA 1
ATOM 606 C C . MET A 1 79 ? -12.483 -7.357 3.097 1.00 77.25 79 MET A C 1
ATOM 608 O O . MET A 1 79 ? -11.941 -7.389 1.995 1.00 77.25 79 MET A O 1
ATOM 612 N N . ASP A 1 80 ? -11.868 -7.753 4.206 1.00 76.38 80 ASP A N 1
ATOM 613 C CA . ASP A 1 80 ? -10.551 -8.387 4.261 1.00 76.38 80 ASP A CA 1
ATOM 614 C C . ASP A 1 80 ? -10.510 -9.704 3.472 1.00 76.38 80 ASP A C 1
ATOM 616 O O . ASP A 1 80 ? -9.561 -9.937 2.728 1.00 76.38 80 ASP A O 1
ATOM 620 N N . GLU A 1 81 ? -11.567 -10.521 3.519 1.00 86.06 81 GLU A N 1
ATOM 621 C CA . GLU A 1 81 ? -11.656 -11.746 2.711 1.00 86.06 81 GLU A CA 1
ATOM 622 C C . GLU A 1 81 ? -11.679 -11.434 1.206 1.00 86.06 81 GLU A C 1
ATOM 624 O O . GLU A 1 81 ? -10.985 -12.077 0.405 1.00 86.06 81 GLU A O 1
ATOM 629 N N . VAL A 1 82 ? -12.438 -10.400 0.818 1.00 83.06 82 VAL A N 1
ATOM 630 C CA . VAL A 1 82 ? -12.516 -9.932 -0.572 1.00 83.06 82 VAL A CA 1
ATOM 631 C C . VAL A 1 82 ? -11.153 -9.426 -1.025 1.00 83.06 82 VAL A C 1
ATOM 633 O O . VAL A 1 82 ? -10.603 -9.935 -2.002 1.00 83.06 82 VAL A O 1
ATOM 636 N N . PHE A 1 83 ? -10.556 -8.463 -0.319 1.00 80.81 83 PHE A N 1
ATOM 637 C CA . PHE A 1 83 ? -9.252 -7.930 -0.709 1.00 80.81 83 PHE A CA 1
ATOM 638 C C . PHE A 1 83 ? -8.150 -8.993 -0.643 1.00 80.81 83 PHE A C 1
ATOM 640 O O . PHE A 1 83 ? -7.276 -8.999 -1.513 1.00 80.81 83 PHE A O 1
ATOM 647 N N . GLY A 1 84 ? -8.250 -9.959 0.269 1.00 84.56 84 GLY A N 1
ATOM 648 C CA . GLY A 1 84 ? -7.314 -11.068 0.410 1.00 84.56 84 GLY A CA 1
ATOM 649 C C . GLY A 1 84 ? -7.290 -11.955 -0.820 1.00 84.56 84 GLY A C 1
ATOM 650 O O . GLY A 1 84 ? -6.220 -12.237 -1.368 1.00 84.56 84 GLY A O 1
ATOM 651 N N . LYS A 1 85 ? -8.472 -12.289 -1.348 1.00 86.81 85 LYS A N 1
ATOM 652 C CA . LYS A 1 85 ? -8.630 -13.011 -2.618 1.00 86.81 85 LYS A CA 1
ATOM 653 C C . LYS A 1 85 ? -7.905 -12.313 -3.773 1.00 86.81 85 LYS A C 1
ATOM 655 O O . LYS A 1 85 ? -7.261 -12.987 -4.580 1.00 86.81 85 LYS A O 1
ATOM 660 N N . TYR A 1 86 ? -7.971 -10.985 -3.875 1.00 81.88 86 TYR A N 1
ATOM 661 C CA . TYR A 1 86 ? -7.284 -10.241 -4.944 1.00 81.88 86 TYR A CA 1
ATOM 662 C C . TYR A 1 86 ? -5.787 -10.059 -4.670 1.00 81.88 86 TYR A C 1
ATOM 664 O O . TYR A 1 86 ? -4.964 -10.187 -5.580 1.00 81.88 86 TYR A O 1
ATOM 672 N N . CYS A 1 87 ? -5.408 -9.847 -3.414 1.00 81.44 87 CYS A N 1
ATOM 673 C CA . CYS A 1 87 ? -4.023 -9.744 -2.977 1.00 81.44 87 CYS A CA 1
ATOM 674 C C . CYS A 1 87 ? -3.240 -11.048 -3.178 1.00 81.44 87 CYS A C 1
ATOM 676 O O . CYS A 1 87 ? -2.071 -11.005 -3.579 1.00 81.44 87 CYS A O 1
ATOM 678 N N . ALA A 1 88 ? -3.890 -12.202 -3.024 1.00 87.69 88 ALA A N 1
ATOM 679 C CA . ALA A 1 88 ? -3.312 -13.513 -3.309 1.00 87.69 88 ALA A CA 1
ATOM 680 C C . ALA A 1 88 ? -2.918 -13.691 -4.786 1.00 87.69 88 ALA A C 1
ATOM 682 O O . ALA A 1 88 ? -2.004 -14.454 -5.095 1.00 87.69 88 ALA A O 1
ATOM 683 N N . LYS A 1 89 ? -3.537 -12.949 -5.718 1.00 82.31 89 LYS A N 1
ATOM 684 C CA . LYS A 1 89 ? -3.203 -13.022 -7.149 1.00 82.31 89 LYS A CA 1
ATOM 685 C C . LYS A 1 89 ? -1.914 -12.267 -7.514 1.00 82.31 89 LYS A C 1
ATOM 687 O O . LYS A 1 89 ? -1.421 -12.402 -8.634 1.00 82.31 89 LYS A O 1
ATOM 692 N N . ARG A 1 90 ? -1.314 -11.490 -6.602 1.00 79.69 90 ARG A N 1
ATOM 693 C CA . ARG A 1 90 ? -0.105 -10.677 -6.871 1.00 79.69 90 ARG A CA 1
ATOM 694 C C . ARG A 1 90 ? 1.058 -11.425 -7.543 1.00 79.69 90 ARG A C 1
ATOM 696 O O . ARG A 1 90 ? 1.656 -10.836 -8.446 1.00 79.69 90 ARG A O 1
ATOM 703 N N . PRO A 1 91 ? 1.406 -12.675 -7.177 1.00 82.69 91 PRO A N 1
ATOM 704 C CA . PRO A 1 91 ? 2.456 -13.421 -7.872 1.00 82.69 91 PRO A CA 1
ATOM 705 C C . PRO A 1 91 ? 2.137 -13.629 -9.359 1.00 82.69 91 PRO A C 1
ATOM 707 O O . PRO A 1 91 ? 3.010 -13.457 -10.210 1.00 82.69 91 PRO A O 1
ATOM 710 N N . THR A 1 92 ? 0.873 -13.907 -9.685 1.00 80.31 92 THR A N 1
ATOM 711 C CA . THR A 1 92 ? 0.390 -14.038 -11.065 1.00 80.31 92 THR A CA 1
ATOM 712 C C . THR A 1 92 ? 0.513 -12.715 -11.820 1.00 80.31 92 THR A C 1
ATOM 714 O O . THR A 1 92 ? 1.057 -12.697 -12.921 1.00 80.31 92 THR A O 1
ATOM 717 N N . LEU A 1 93 ? 0.126 -11.588 -11.206 1.00 74.12 93 LEU A N 1
ATOM 718 C CA . LEU A 1 93 ? 0.286 -10.250 -11.802 1.00 74.12 93 LEU A CA 1
ATOM 719 C C . LEU A 1 93 ? 1.754 -9.895 -12.067 1.00 74.12 93 LEU A C 1
ATOM 721 O O . LEU A 1 93 ? 2.114 -9.348 -13.113 1.00 74.12 93 LEU A O 1
ATOM 725 N N . SER A 1 94 ? 2.619 -10.226 -11.109 1.00 76.12 94 SER A N 1
ATOM 726 C CA . SER A 1 94 ? 4.063 -10.061 -11.243 1.00 76.12 94 SER A CA 1
ATOM 727 C C . SER A 1 94 ? 4.592 -10.873 -12.427 1.00 76.12 94 SER A C 1
ATOM 729 O O . SER A 1 94 ? 5.398 -10.371 -13.205 1.00 76.12 94 SER A O 1
ATOM 731 N N . SER A 1 95 ? 4.113 -12.106 -12.609 1.00 81.38 95 SER A N 1
ATOM 732 C CA . SER A 1 95 ? 4.476 -12.946 -13.756 1.00 81.38 95 SER A CA 1
ATOM 733 C C . SER A 1 95 ? 3.991 -12.355 -15.091 1.00 81.38 95 SER A C 1
ATOM 735 O O . SER A 1 95 ? 4.774 -12.269 -16.043 1.00 81.38 95 SER A O 1
ATOM 737 N N . CYS A 1 96 ? 2.747 -11.853 -15.143 1.00 75.25 96 CYS A N 1
ATOM 738 C CA . CYS A 1 96 ? 2.172 -11.201 -16.328 1.00 75.25 96 CYS A CA 1
ATOM 739 C C . CYS A 1 96 ? 3.058 -10.056 -16.835 1.00 75.25 96 CYS A C 1
ATOM 741 O O . CYS A 1 96 ? 3.379 -9.959 -18.020 1.00 75.25 96 CYS A O 1
ATOM 743 N N . THR A 1 97 ? 3.488 -9.194 -15.915 1.00 74.69 97 THR A N 1
ATOM 744 C CA . THR A 1 97 ? 4.269 -7.992 -16.234 1.00 74.69 97 THR A CA 1
ATOM 745 C C . THR A 1 97 ? 5.730 -8.306 -16.552 1.00 74.69 97 THR A C 1
ATOM 747 O O . THR A 1 97 ? 6.330 -7.644 -17.403 1.00 74.69 97 THR A O 1
ATOM 750 N N . GLN A 1 98 ? 6.310 -9.347 -15.944 1.00 82.12 98 GLN A N 1
ATOM 751 C CA . GLN A 1 98 ? 7.728 -9.676 -16.096 1.00 82.12 98 GLN A CA 1
ATOM 752 C C . GLN A 1 98 ? 8.119 -10.003 -17.542 1.00 82.12 98 GLN A C 1
ATOM 754 O O . GLN A 1 98 ? 9.196 -9.606 -17.994 1.00 82.12 98 GLN A O 1
ATOM 759 N N . THR A 1 99 ? 7.248 -10.692 -18.282 1.00 81.75 99 THR A N 1
ATOM 760 C CA . THR A 1 99 ? 7.509 -11.066 -19.681 1.00 81.75 99 THR A CA 1
ATOM 761 C C . THR A 1 99 ? 7.630 -9.831 -20.572 1.00 81.75 99 THR A C 1
ATOM 763 O O . THR A 1 99 ? 8.563 -9.727 -21.371 1.00 81.75 99 THR A O 1
ATOM 766 N N . PHE A 1 100 ? 6.733 -8.863 -20.386 1.00 80.06 100 PHE A N 1
ATOM 767 C CA . PHE A 1 100 ? 6.769 -7.590 -21.098 1.00 80.06 100 PHE A CA 1
ATOM 768 C C . PHE A 1 100 ? 7.986 -6.747 -20.698 1.00 80.06 100 PHE A C 1
ATOM 770 O O . PHE A 1 100 ? 8.724 -6.274 -21.558 1.00 80.06 100 PHE A O 1
ATOM 777 N N . ILE A 1 101 ? 8.265 -6.630 -19.396 1.00 80.31 101 ILE A N 1
ATOM 778 C CA . ILE A 1 101 ? 9.437 -5.913 -18.868 1.00 80.31 101 ILE A CA 1
ATOM 779 C C . ILE A 1 101 ? 10.738 -6.464 -19.464 1.00 80.31 101 ILE A C 1
ATOM 781 O O . ILE A 1 101 ? 11.633 -5.702 -19.829 1.00 80.31 101 ILE A O 1
ATOM 785 N N . ASN A 1 102 ? 10.854 -7.788 -19.573 1.00 87.12 102 ASN A N 1
ATOM 786 C CA . ASN A 1 102 ? 12.029 -8.431 -20.149 1.00 87.12 102 ASN A CA 1
ATOM 787 C C . ASN A 1 102 ? 12.171 -8.144 -21.647 1.00 87.12 102 ASN A C 1
ATOM 789 O O . ASN A 1 102 ? 13.292 -7.928 -22.097 1.00 87.12 102 ASN A O 1
ATOM 793 N N . ALA A 1 103 ? 11.064 -8.083 -22.389 1.00 86.69 103 ALA A N 1
ATOM 794 C CA . ALA A 1 103 ? 11.069 -7.695 -23.799 1.00 86.69 103 ALA A CA 1
ATOM 795 C C . ALA A 1 103 ? 11.356 -6.197 -24.007 1.00 86.69 103 ALA A C 1
ATOM 797 O O . ALA A 1 103 ? 11.942 -5.822 -25.017 1.00 86.69 103 ALA A O 1
ATOM 798 N N . LEU A 1 104 ? 10.993 -5.344 -23.043 1.00 81.75 104 LEU A N 1
ATOM 799 C CA . LEU A 1 104 ? 11.243 -3.902 -23.094 1.00 81.75 104 LEU A CA 1
ATOM 800 C C . LEU A 1 104 ? 12.702 -3.552 -22.780 1.00 81.75 104 LEU A C 1
ATOM 802 O O . LEU A 1 104 ? 13.257 -2.625 -23.363 1.00 81.75 104 LEU A O 1
ATOM 806 N N . ARG A 1 105 ? 13.345 -4.282 -21.859 1.00 85.56 105 ARG A N 1
ATOM 807 C CA . ARG A 1 105 ? 14.709 -3.990 -21.378 1.00 85.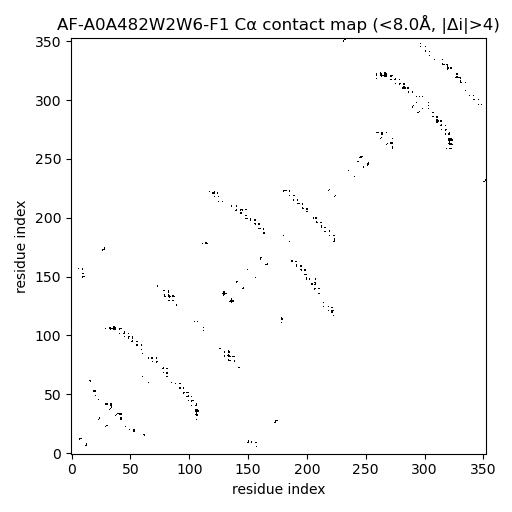56 105 ARG A CA 1
ATOM 808 C C . ARG A 1 105 ? 15.752 -3.786 -22.489 1.00 85.56 105 ARG A C 1
ATOM 810 O O . ARG A 1 105 ? 16.546 -2.859 -22.339 1.00 85.56 105 ARG A O 1
ATOM 817 N N . PRO A 1 106 ? 15.810 -4.582 -23.570 1.00 88.31 106 PRO A N 1
ATOM 818 C CA . PRO A 1 106 ? 16.749 -4.356 -24.671 1.00 88.31 106 PRO A CA 1
ATOM 819 C C . PRO A 1 106 ? 16.575 -3.001 -25.370 1.00 88.31 106 PRO A C 1
ATOM 821 O O . PRO A 1 106 ? 17.559 -2.433 -25.826 1.00 88.31 106 PRO A O 1
ATOM 824 N N . CYS A 1 107 ? 15.365 -2.438 -25.374 1.00 81.12 107 CYS A N 1
ATOM 825 C CA . CYS A 1 107 ? 15.076 -1.129 -25.962 1.00 81.12 107 CYS A CA 1
ATOM 826 C C . CYS A 1 107 ? 15.520 0.055 -25.090 1.00 81.12 107 CYS A C 1
ATOM 828 O O . CYS A 1 107 ? 15.331 1.202 -25.479 1.00 81.12 107 CYS A O 1
ATOM 830 N N . LEU A 1 108 ? 16.054 -0.188 -23.892 1.00 78.62 108 LEU A N 1
ATOM 831 C CA . LEU A 1 108 ? 16.364 0.859 -22.920 1.00 78.62 108 LEU A CA 1
ATOM 832 C C . LEU A 1 108 ? 17.872 1.032 -22.736 1.00 78.62 108 LEU A C 1
ATOM 834 O O . LEU A 1 108 ? 18.634 0.059 -22.657 1.00 78.62 108 LEU A O 1
ATOM 838 N N . ASN A 1 109 ? 18.303 2.283 -22.580 1.00 77.69 109 ASN A N 1
ATOM 839 C CA . ASN A 1 109 ? 19.678 2.592 -22.197 1.00 77.69 109 ASN A CA 1
ATOM 840 C C . ASN A 1 109 ? 19.920 2.336 -20.688 1.00 77.69 109 ASN A C 1
ATOM 842 O O . ASN A 1 109 ? 19.023 1.926 -19.947 1.00 77.69 109 ASN A O 1
ATOM 846 N N . ALA A 1 110 ? 21.153 2.535 -20.211 1.00 75.44 110 ALA A N 1
ATOM 847 C CA . ALA A 1 110 ? 21.523 2.236 -18.823 1.00 75.44 110 ALA A CA 1
ATOM 848 C C . ALA A 1 110 ? 20.752 3.074 -17.782 1.00 75.44 110 ALA A C 1
ATOM 850 O O . ALA A 1 110 ? 20.350 2.548 -16.740 1.00 75.44 110 ALA A O 1
ATOM 851 N N . GLU A 1 111 ? 20.516 4.357 -18.060 1.00 65.38 111 GLU A N 1
ATOM 852 C CA . GLU A 1 111 ? 19.774 5.249 -17.163 1.00 65.38 111 GLU A CA 1
ATOM 853 C C . GLU A 1 111 ? 18.290 4.880 -17.110 1.00 65.38 111 GLU A C 1
ATOM 855 O O . GLU A 1 111 ? 17.693 4.818 -16.035 1.00 65.38 111 GLU A O 1
ATOM 860 N N . GLU A 1 112 ? 17.709 4.534 -18.255 1.00 66.38 112 GLU A N 1
ATOM 861 C CA . GLU A 1 112 ? 16.315 4.109 -18.376 1.00 66.38 112 GLU A CA 1
ATOM 862 C C . GLU A 1 112 ? 16.065 2.759 -17.709 1.00 66.38 112 GLU A C 1
ATOM 864 O O . GLU A 1 112 ? 15.067 2.590 -17.015 1.00 66.38 112 GLU A O 1
ATOM 869 N N . LYS A 1 113 ? 17.000 1.811 -17.834 1.00 72.88 113 LYS A N 1
ATOM 870 C CA . LYS A 1 113 ? 16.957 0.538 -17.095 1.00 72.88 113 LYS A CA 1
ATOM 871 C C . LYS A 1 113 ? 16.978 0.764 -15.587 1.00 72.88 113 LYS A C 1
ATOM 873 O O . LYS A 1 113 ? 16.257 0.090 -14.851 1.00 72.88 113 LYS A O 1
ATOM 878 N N . LYS A 1 114 ? 17.791 1.713 -15.114 1.00 68.44 114 LYS A N 1
ATOM 879 C CA . LYS A 1 114 ? 17.841 2.090 -13.697 1.00 68.44 114 LYS A CA 1
ATOM 880 C C . LYS A 1 114 ? 16.511 2.693 -13.244 1.00 68.44 114 LYS A C 1
ATOM 882 O O . LYS A 1 114 ? 16.007 2.293 -12.200 1.00 68.44 114 LYS A O 1
ATOM 887 N N . ALA A 1 115 ? 15.938 3.600 -14.032 1.00 61.28 115 ALA A N 1
ATOM 888 C CA . ALA A 1 115 ? 14.645 4.209 -13.743 1.00 61.28 115 ALA A CA 1
ATOM 889 C C . ALA A 1 115 ? 13.510 3.170 -13.730 1.00 61.28 115 ALA A C 1
ATOM 891 O O . ALA A 1 115 ? 12.737 3.123 -12.779 1.00 61.28 115 ALA A O 1
ATOM 892 N N . LEU A 1 116 ? 13.485 2.264 -14.714 1.00 67.19 116 LEU A N 1
ATOM 893 C CA . LEU A 1 116 ? 12.547 1.144 -14.779 1.00 67.19 116 LEU A CA 1
ATOM 894 C C . LEU A 1 116 ? 12.641 0.268 -13.526 1.00 67.19 116 LEU A C 1
ATOM 896 O O . LEU A 1 116 ? 11.624 -0.029 -12.915 1.00 67.19 116 LEU A O 1
ATOM 900 N N . ASN A 1 117 ? 13.847 -0.117 -13.102 1.00 71.12 117 ASN A N 1
ATOM 901 C CA . ASN A 1 117 ? 14.019 -0.938 -11.901 1.00 71.12 117 ASN A CA 1
ATOM 902 C C . ASN A 1 117 ? 13.534 -0.223 -10.626 1.00 71.12 117 ASN A C 1
ATOM 904 O O . ASN A 1 117 ? 12.927 -0.871 -9.780 1.00 71.12 117 ASN A O 1
ATOM 908 N N . ILE A 1 118 ? 13.761 1.091 -10.497 1.00 66.25 118 ILE A N 1
ATOM 909 C CA . ILE A 1 118 ? 13.216 1.892 -9.386 1.00 66.25 118 ILE A CA 1
ATOM 910 C C . ILE A 1 118 ? 11.684 1.875 -9.429 1.00 66.25 118 ILE A C 1
ATOM 912 O O . ILE A 1 118 ? 11.047 1.627 -8.412 1.00 66.25 118 ILE A O 1
ATOM 916 N N . THR A 1 119 ? 11.080 2.075 -10.601 1.00 61.66 119 THR A N 1
ATOM 917 C CA . THR A 1 119 ? 9.621 2.021 -10.761 1.00 61.66 119 THR A CA 1
ATOM 918 C C . THR A 1 119 ? 9.048 0.650 -10.419 1.00 61.66 119 THR A C 1
ATOM 920 O O . THR A 1 119 ? 8.028 0.580 -9.743 1.00 61.66 119 THR A O 1
ATOM 923 N N . LEU A 1 120 ? 9.698 -0.439 -10.829 1.00 65.06 120 LEU A N 1
ATOM 924 C CA . LEU A 1 120 ? 9.262 -1.796 -10.491 1.00 65.06 120 LEU A CA 1
ATOM 925 C C . LEU A 1 120 ? 9.368 -2.082 -8.992 1.00 65.06 120 LEU A C 1
ATOM 927 O O . LEU A 1 120 ? 8.478 -2.716 -8.430 1.00 65.06 120 LEU A O 1
ATOM 931 N N . ASP A 1 121 ? 10.420 -1.588 -8.339 1.00 66.88 121 ASP A N 1
ATOM 932 C CA . ASP A 1 121 ? 10.576 -1.687 -6.888 1.00 66.88 121 ASP A CA 1
ATOM 933 C C . ASP A 1 121 ? 9.482 -0.891 -6.158 1.00 66.88 121 ASP A C 1
ATOM 935 O O . ASP A 1 121 ? 8.833 -1.424 -5.261 1.00 66.88 121 ASP A O 1
ATOM 939 N N . ILE A 1 122 ? 9.176 0.331 -6.615 1.00 63.16 122 ILE A N 1
ATOM 940 C CA . ILE A 1 122 ? 8.057 1.133 -6.097 1.00 63.16 122 ILE A CA 1
ATOM 941 C C . ILE A 1 122 ? 6.726 0.397 -6.287 1.00 63.16 122 ILE A C 1
ATOM 943 O O . ILE A 1 122 ? 5.969 0.286 -5.331 1.00 63.16 122 ILE A O 1
ATOM 947 N N . LEU A 1 123 ? 6.430 -0.135 -7.478 1.00 62.72 123 LEU A N 1
ATOM 948 C CA . LEU A 1 123 ? 5.179 -0.859 -7.751 1.00 62.72 123 LEU A CA 1
ATOM 949 C C . LEU A 1 123 ? 5.045 -2.125 -6.897 1.00 62.72 123 LEU A C 1
ATOM 951 O O . LEU A 1 123 ? 3.972 -2.397 -6.356 1.00 62.72 123 LEU A O 1
ATOM 955 N N . LYS A 1 124 ? 6.135 -2.881 -6.726 1.00 69.25 124 LYS A N 1
ATOM 956 C CA . LYS A 1 124 ? 6.166 -4.044 -5.834 1.00 69.25 124 LYS A CA 1
ATOM 957 C C . LYS A 1 124 ? 5.835 -3.630 -4.406 1.00 69.25 124 LYS A C 1
ATOM 959 O O . LYS A 1 124 ? 4.956 -4.226 -3.785 1.00 69.25 124 LYS A O 1
ATOM 964 N N . GLN A 1 125 ? 6.527 -2.610 -3.912 1.00 68.44 125 GLN A N 1
ATOM 965 C CA . GLN A 1 125 ? 6.365 -2.095 -2.562 1.00 68.44 125 GLN A CA 1
ATOM 966 C C . GLN A 1 125 ? 4.958 -1.508 -2.353 1.00 68.44 125 GLN A C 1
ATOM 968 O O . GLN A 1 125 ? 4.350 -1.744 -1.315 1.00 68.44 125 GLN A O 1
ATOM 973 N N . LEU A 1 126 ? 4.395 -0.799 -3.335 1.00 65.38 126 LEU A N 1
ATOM 974 C CA . LEU A 1 126 ? 3.007 -0.324 -3.321 1.00 65.38 126 LEU A CA 1
ATOM 975 C C . LEU A 1 126 ? 2.021 -1.483 -3.195 1.00 65.38 126 LEU A C 1
ATOM 977 O O . LEU A 1 126 ? 1.121 -1.439 -2.361 1.00 65.38 126 LEU A O 1
ATOM 981 N N . GLY A 1 127 ? 2.236 -2.552 -3.962 1.00 66.25 127 GLY A N 1
ATOM 982 C CA . GLY A 1 127 ? 1.466 -3.780 -3.814 1.00 66.25 127 GLY A CA 1
ATOM 983 C C . GLY A 1 127 ? 1.589 -4.382 -2.411 1.00 66.25 127 GLY A C 1
ATOM 984 O O . GLY A 1 127 ? 0.598 -4.854 -1.873 1.00 66.25 127 GLY A O 1
ATOM 985 N N . GLU A 1 128 ? 2.774 -4.355 -1.789 1.00 77.50 128 GLU A N 1
ATOM 986 C CA . GLU A 1 128 ? 2.965 -4.807 -0.396 1.00 77.50 128 GLU A CA 1
ATOM 987 C C . GLU A 1 128 ? 2.263 -3.899 0.611 1.00 77.50 128 GLU A C 1
ATOM 989 O O . GLU A 1 128 ? 1.785 -4.376 1.637 1.00 77.50 128 GLU A O 1
ATOM 994 N N . PHE A 1 129 ? 2.199 -2.598 0.328 1.00 75.06 129 PHE A N 1
ATOM 995 C CA . PHE A 1 129 ? 1.507 -1.647 1.178 1.00 75.06 129 PHE A CA 1
ATOM 996 C C . PHE A 1 129 ? -0.004 -1.873 1.149 1.00 75.06 129 PHE A C 1
ATOM 998 O O . PHE A 1 129 ? -0.599 -1.972 2.219 1.00 75.06 129 PHE A O 1
ATOM 1005 N N . VAL A 1 130 ? -0.597 -1.957 -0.047 1.00 72.69 130 VAL A N 1
ATOM 1006 C CA . VAL A 1 130 ? -2.043 -2.153 -0.242 1.00 72.69 130 VAL A CA 1
ATOM 1007 C C . VAL A 1 130 ? -2.470 -3.524 0.270 1.00 72.69 130 VAL A C 1
ATOM 1009 O O . VAL A 1 130 ? -3.411 -3.617 1.046 1.00 72.69 130 VAL A O 1
ATOM 1012 N N . CYS A 1 131 ? -1.723 -4.573 -0.079 1.00 76.44 131 CYS A N 1
ATOM 1013 C CA . CYS A 1 131 ? -1.988 -5.946 0.349 1.00 76.44 131 CYS A CA 1
ATOM 1014 C C . CYS A 1 131 ? -1.324 -6.312 1.673 1.00 76.44 131 CYS A C 1
ATOM 1016 O O . CYS A 1 131 ? -0.969 -7.469 1.906 1.00 76.44 131 CYS A O 1
ATOM 1018 N N . PHE A 1 132 ? -1.097 -5.324 2.533 1.00 79.88 132 PHE A N 1
ATOM 1019 C CA . PHE A 1 132 ? -0.662 -5.598 3.889 1.00 79.88 132 PHE A CA 1
ATOM 1020 C C . PHE A 1 132 ? -1.757 -6.396 4.596 1.00 79.88 132 PHE A C 1
ATOM 1022 O O . PHE A 1 132 ? -2.880 -5.907 4.659 1.00 79.88 132 PHE A O 1
ATOM 1029 N N . ARG A 1 133 ? -1.408 -7.596 5.091 1.00 74.31 133 ARG A N 1
ATOM 1030 C CA . ARG A 1 133 ? -2.340 -8.561 5.707 1.00 74.31 133 ARG A CA 1
ATOM 1031 C C . ARG A 1 133 ? -3.592 -8.741 4.864 1.00 74.31 133 ARG A C 1
ATOM 1033 O O . ARG A 1 133 ? -4.663 -8.293 5.234 1.00 74.31 133 ARG A O 1
ATOM 1040 N N . ASP A 1 134 ? -3.399 -9.278 3.666 1.00 79.19 134 ASP A N 1
ATOM 1041 C CA . ASP A 1 134 ? -4.511 -9.619 2.781 1.00 79.19 134 ASP A CA 1
ATOM 1042 C C . ASP A 1 134 ? -5.456 -8.439 2.481 1.00 79.19 134 ASP A C 1
ATOM 1044 O O . ASP A 1 134 ? -6.597 -8.614 2.094 1.00 79.19 134 ASP A O 1
ATOM 1048 N N . GLY A 1 135 ? -4.947 -7.207 2.567 1.00 72.50 135 GLY A N 1
ATOM 1049 C CA . GLY A 1 135 ? -5.710 -6.018 2.211 1.00 72.50 135 GLY A CA 1
ATOM 1050 C C . GLY A 1 135 ? -6.348 -5.279 3.382 1.00 72.50 135 GLY A C 1
ATOM 1051 O O . GLY A 1 135 ? -7.123 -4.364 3.130 1.00 72.50 135 GLY A O 1
ATOM 1052 N N . ASP A 1 136 ? -5.980 -5.558 4.634 1.00 81.12 136 ASP A N 1
ATOM 1053 C CA . ASP A 1 136 ? -6.467 -4.823 5.817 1.00 81.12 136 ASP A CA 1
ATOM 1054 C C . ASP A 1 136 ? -6.458 -3.298 5.641 1.00 81.12 136 ASP A C 1
ATOM 1056 O O . ASP A 1 136 ? -7.397 -2.603 6.021 1.00 81.12 136 ASP A O 1
ATOM 1060 N N . ARG A 1 137 ? -5.391 -2.741 5.052 1.00 79.06 137 ARG A N 1
ATOM 1061 C CA . ARG A 1 137 ? -5.289 -1.284 4.862 1.00 79.06 137 ARG A CA 1
ATOM 1062 C C . ARG A 1 137 ? -6.317 -0.751 3.876 1.00 79.06 137 ARG A C 1
ATOM 1064 O O . ARG A 1 137 ? -6.835 0.336 4.097 1.00 79.06 137 ARG A O 1
ATOM 1071 N N . ILE A 1 138 ? -6.585 -1.480 2.794 1.00 76.00 138 ILE A N 1
ATOM 1072 C CA . ILE A 1 138 ? -7.599 -1.071 1.820 1.00 76.00 138 ILE A CA 1
ATOM 1073 C C . ILE A 1 138 ? -9.010 -1.368 2.342 1.00 76.00 138 ILE A C 1
ATOM 1075 O O . ILE A 1 138 ? -9.894 -0.543 2.151 1.00 76.00 138 ILE A O 1
ATOM 1079 N N . ALA A 1 139 ? -9.198 -2.450 3.103 1.00 77.56 139 ALA A N 1
ATOM 1080 C CA . ALA A 1 139 ? -10.441 -2.744 3.807 1.00 77.56 139 ALA A CA 1
ATOM 1081 C C . ALA A 1 139 ? -10.802 -1.627 4.793 1.00 77.56 139 ALA A C 1
ATOM 1083 O O . ALA A 1 139 ? -11.899 -1.087 4.723 1.00 77.56 139 ALA A O 1
ATOM 1084 N N . MET A 1 140 ? -9.860 -1.217 5.647 1.00 81.56 140 MET A N 1
ATOM 1085 C CA . MET A 1 140 ? -10.039 -0.117 6.598 1.00 81.56 140 MET A CA 1
ATOM 1086 C C . MET A 1 140 ? -10.266 1.218 5.886 1.00 81.56 140 MET A C 1
ATOM 1088 O O . MET A 1 140 ? -11.146 1.978 6.268 1.00 81.56 140 MET A O 1
ATOM 1092 N N . PHE A 1 141 ? -9.520 1.493 4.811 1.00 78.94 141 PHE A N 1
ATOM 1093 C CA . PHE A 1 141 ? -9.741 2.689 4.000 1.00 78.94 141 PHE A CA 1
ATOM 1094 C C . PHE A 1 141 ? -11.180 2.765 3.475 1.00 78.94 141 PHE A C 1
ATOM 1096 O O . PHE A 1 141 ? -11.811 3.811 3.563 1.00 78.94 141 PHE A O 1
ATOM 1103 N N . VAL A 1 142 ? -11.704 1.657 2.946 1.00 76.69 142 VAL A N 1
ATOM 1104 C CA . VAL A 1 142 ? -13.067 1.585 2.404 1.00 76.69 142 VAL A CA 1
ATOM 1105 C C . VAL A 1 142 ? -14.124 1.591 3.515 1.00 76.69 142 VAL A C 1
ATOM 1107 O O . VAL A 1 142 ? -15.154 2.238 3.354 1.00 76.69 142 VAL A O 1
ATOM 1110 N N . ALA A 1 143 ? -13.876 0.910 4.637 1.00 81.38 143 ALA A N 1
ATOM 1111 C CA . ALA A 1 143 ? -14.781 0.863 5.788 1.00 81.38 143 ALA A CA 1
ATOM 1112 C C . ALA A 1 143 ? -15.040 2.251 6.383 1.00 81.38 143 ALA A C 1
ATOM 1114 O O . ALA A 1 143 ? -16.179 2.580 6.700 1.00 81.38 143 ALA A O 1
ATOM 1115 N N . GLU A 1 144 ? -13.995 3.075 6.465 1.00 83.56 144 GLU A N 1
ATOM 1116 C CA . GLU A 1 144 ? -14.056 4.430 7.025 1.00 83.56 144 GLU A CA 1
ATOM 1117 C C . GLU A 1 144 ? -14.477 5.490 5.990 1.00 83.56 144 GLU A C 1
ATOM 1119 O O . GLU A 1 144 ? -14.211 6.681 6.152 1.00 83.56 144 GLU A O 1
ATOM 1124 N N . GLY A 1 145 ? -15.119 5.068 4.89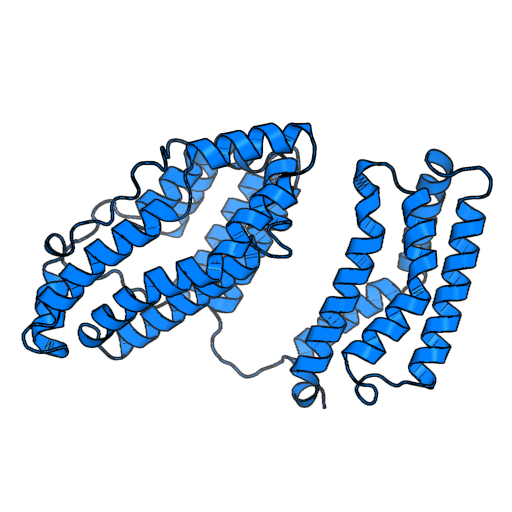4 1.00 77.38 145 GLY A N 1
ATOM 1125 C CA . GLY A 1 145 ? -15.652 5.969 3.870 1.00 77.38 145 GLY A CA 1
ATOM 1126 C C . GLY A 1 145 ? -14.578 6.665 3.032 1.00 77.38 145 GLY A C 1
ATOM 1127 O O . GLY A 1 145 ? -14.784 7.774 2.541 1.00 77.38 145 GLY A O 1
ATOM 1128 N N . GLY A 1 146 ? -13.393 6.066 2.899 1.00 76.12 146 GLY A N 1
ATOM 1129 C CA . GLY A 1 146 ? -12.266 6.679 2.200 1.00 76.12 146 GLY A CA 1
ATOM 1130 C C . GLY A 1 146 ? -12.500 6.886 0.704 1.00 76.12 146 GLY A C 1
ATOM 1131 O O . GLY A 1 146 ? -11.962 7.833 0.131 1.00 76.12 146 GLY A O 1
ATOM 1132 N N . VAL A 1 147 ? -13.311 6.037 0.064 1.00 76.25 147 VAL A N 1
ATOM 1133 C CA . VAL A 1 147 ? -13.646 6.178 -1.364 1.00 76.25 147 VAL A CA 1
ATOM 1134 C C . VAL A 1 147 ? -14.532 7.401 -1.572 1.00 76.25 147 VAL A C 1
ATOM 1136 O O . VAL A 1 147 ? -14.236 8.239 -2.418 1.00 76.25 147 VAL A O 1
ATOM 1139 N N . GLU A 1 148 ? -15.569 7.520 -0.754 1.00 79.88 148 GLU A N 1
ATOM 1140 C CA . GLU A 1 148 ? -16.524 8.621 -0.743 1.00 79.88 148 GLU A C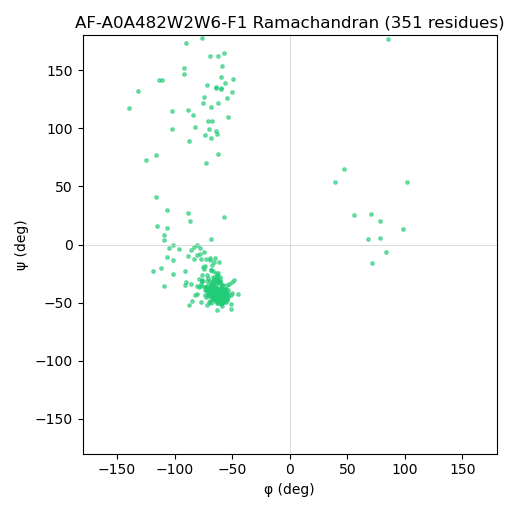A 1
ATOM 1141 C C . GLU A 1 148 ? -15.809 9.934 -0.385 1.00 79.88 148 GLU A C 1
ATOM 1143 O O . GLU A 1 148 ? -15.940 10.928 -1.087 1.00 79.88 148 GLU A O 1
ATOM 1148 N N . CYS A 1 149 ? -14.927 9.897 0.617 1.00 79.50 149 CYS A N 1
ATOM 1149 C CA . CYS A 1 149 ? -14.053 11.005 0.997 1.00 79.50 149 CYS A CA 1
ATOM 1150 C C . CYS A 1 149 ? -13.186 11.508 -0.173 1.00 79.50 149 CYS A C 1
ATOM 1152 O O . CYS A 1 149 ? -13.122 12.710 -0.420 1.00 79.50 149 CYS A O 1
ATOM 1154 N N . ILE A 1 150 ? -12.536 10.616 -0.935 1.00 74.12 150 ILE A N 1
ATOM 1155 C CA . ILE A 1 150 ? -11.765 11.027 -2.122 1.00 74.12 150 ILE A CA 1
ATOM 1156 C C . ILE A 1 150 ? -12.675 11.656 -3.181 1.00 74.12 150 ILE A C 1
ATOM 1158 O O . ILE A 1 150 ? -12.278 12.650 -3.787 1.00 74.12 150 ILE A O 1
ATOM 1162 N N . GLN A 1 151 ? -13.862 11.090 -3.410 1.00 73.94 151 GLN A N 1
ATOM 1163 C CA . GLN A 1 151 ? -14.811 11.586 -4.410 1.00 73.94 151 GLN A CA 1
ATOM 1164 C C . GLN A 1 151 ? -15.336 12.981 -4.051 1.00 73.94 151 GLN A C 1
ATOM 1166 O O . GLN A 1 151 ? -15.285 13.886 -4.883 1.00 73.94 151 GLN A O 1
ATOM 1171 N N . ASP A 1 152 ? -15.750 13.181 -2.801 1.00 82.50 152 ASP A N 1
ATOM 1172 C CA . ASP A 1 152 ? -16.258 14.461 -2.297 1.00 82.50 152 ASP A CA 1
ATOM 1173 C C . ASP A 1 152 ? -15.186 15.562 -2.340 1.00 82.50 152 ASP A C 1
ATOM 1175 O O . ASP A 1 152 ? -15.487 16.741 -2.535 1.00 82.50 152 ASP A O 1
ATOM 1179 N N . HIS A 1 153 ? -13.916 15.172 -2.221 1.00 81.44 153 HIS A N 1
ATOM 1180 C CA . HIS A 1 153 ? -12.764 16.071 -2.220 1.00 81.44 153 HIS A CA 1
ATOM 1181 C C . HIS A 1 153 ? -11.933 16.035 -3.515 1.00 81.44 153 HIS A C 1
ATOM 1183 O O . HIS A 1 153 ? -10.821 16.580 -3.574 1.00 81.44 153 HIS A O 1
ATOM 1189 N N . ALA A 1 154 ? -12.468 15.445 -4.586 1.00 74.50 154 ALA A N 1
ATOM 1190 C CA . ALA A 1 154 ? -11.755 15.221 -5.842 1.00 74.50 154 ALA A CA 1
ATOM 1191 C C . ALA A 1 154 ? -11.206 16.518 -6.460 1.00 74.50 154 ALA A C 1
ATOM 1193 O O . ALA A 1 154 ? -10.085 16.552 -6.979 1.00 74.50 154 ALA A O 1
ATOM 1194 N N . GLU A 1 155 ? -11.968 17.612 -6.380 1.00 78.00 155 GLU A N 1
ATOM 1195 C CA . GLU A 1 155 ? -11.550 18.919 -6.893 1.00 78.00 155 GLU A CA 1
ATOM 1196 C C . GLU A 1 155 ? -10.363 19.496 -6.104 1.00 78.00 155 GLU A C 1
ATOM 1198 O O . GLU A 1 155 ? -9.402 19.992 -6.701 1.00 78.00 155 GLU A O 1
ATOM 1203 N N . GLY A 1 156 ? -10.371 19.364 -4.775 1.00 78.12 156 GLY A N 1
ATOM 1204 C CA . GLY A 1 156 ? -9.257 19.769 -3.914 1.00 78.12 156 GLY A CA 1
ATOM 1205 C C . GLY A 1 156 ? -7.981 18.985 -4.230 1.00 78.12 156 GLY A C 1
ATOM 1206 O O . GLY A 1 156 ? -6.922 19.572 -4.469 1.00 78.12 156 GLY A O 1
ATOM 1207 N N . ILE A 1 157 ? -8.097 17.663 -4.376 1.00 74.81 157 ILE A N 1
ATOM 1208 C CA . ILE A 1 157 ? -6.984 16.781 -4.760 1.00 74.81 157 ILE A CA 1
ATOM 1209 C C . ILE A 1 157 ? -6.447 17.144 -6.157 1.00 74.81 157 ILE A C 1
ATOM 1211 O O . ILE A 1 157 ? -5.232 17.227 -6.371 1.00 74.81 157 ILE A O 1
ATOM 1215 N N . LYS A 1 158 ? -7.331 17.428 -7.120 1.00 73.12 158 LYS A N 1
ATOM 1216 C CA . LYS A 1 158 ? -6.952 17.901 -8.461 1.00 73.12 158 LYS A CA 1
ATOM 1217 C C . LYS A 1 158 ? -6.192 19.228 -8.400 1.00 73.12 158 LYS A C 1
ATOM 1219 O O . LYS A 1 158 ? -5.190 19.400 -9.102 1.00 73.12 158 LYS A O 1
ATOM 1224 N N . ASN A 1 159 ? -6.607 20.144 -7.532 1.00 82.12 159 ASN A N 1
ATOM 1225 C CA . ASN A 1 159 ? -5.904 21.404 -7.301 1.00 82.12 159 ASN A CA 1
ATOM 1226 C C . ASN A 1 159 ? -4.519 21.186 -6.669 1.00 82.12 159 ASN A C 1
ATOM 1228 O O . ASN A 1 159 ? -3.552 21.832 -7.091 1.00 82.12 159 ASN A O 1
ATOM 1232 N N . CYS A 1 160 ? -4.370 20.220 -5.757 1.00 77.44 160 CYS A N 1
ATOM 1233 C CA . CYS A 1 160 ? -3.067 19.802 -5.227 1.00 77.44 160 CYS A CA 1
ATOM 1234 C C . CYS A 1 160 ? -2.114 19.309 -6.329 1.00 77.44 160 CYS A C 1
ATOM 1236 O O . CYS A 1 160 ? -0.935 19.678 -6.356 1.00 77.44 160 CYS A O 1
ATOM 1238 N N . LEU A 1 161 ? -2.616 18.520 -7.284 1.00 68.94 161 LEU A N 1
ATOM 1239 C CA . LEU A 1 161 ? -1.827 18.036 -8.423 1.00 68.94 161 LEU A CA 1
ATOM 1240 C C . LEU A 1 161 ? -1.396 19.177 -9.355 1.00 68.94 161 LEU A C 1
ATOM 1242 O O . LEU A 1 161 ? -0.220 19.271 -9.726 1.00 68.94 161 LEU A O 1
ATOM 1246 N N . ASN A 1 162 ? -2.334 20.058 -9.709 1.00 71.94 162 ASN A N 1
ATOM 1247 C CA . ASN A 1 162 ? -2.091 21.177 -10.619 1.00 71.94 162 ASN A CA 1
ATOM 1248 C C . ASN A 1 162 ? -1.085 22.183 -10.037 1.00 71.94 162 ASN A C 1
ATOM 1250 O O . ASN A 1 162 ? -0.166 22.618 -10.738 1.00 71.94 162 ASN A O 1
ATOM 1254 N N . SER A 1 163 ? -1.228 22.514 -8.751 1.00 77.31 163 SER A N 1
ATOM 1255 C CA . SER A 1 163 ? -0.341 23.441 -8.035 1.00 77.31 163 SER A CA 1
ATOM 1256 C C . SER A 1 163 ? 1.065 22.874 -7.827 1.00 77.31 163 SER A C 1
ATOM 1258 O O . SER A 1 163 ? 2.044 23.614 -7.944 1.00 77.31 163 SER A O 1
ATOM 1260 N N . THR A 1 164 ? 1.183 21.565 -7.582 1.00 69.00 164 THR A N 1
ATOM 1261 C CA . THR A 1 164 ? 2.476 20.917 -7.330 1.00 69.00 164 THR A CA 1
ATOM 1262 C C . THR A 1 164 ? 3.279 20.705 -8.609 1.00 69.00 164 THR A C 1
ATOM 1264 O O . THR A 1 164 ? 4.454 21.064 -8.668 1.00 69.00 164 THR A O 1
ATOM 1267 N N . PHE A 1 165 ? 2.666 20.138 -9.651 1.00 62.97 165 PHE A N 1
ATOM 1268 C CA . PHE A 1 165 ? 3.403 19.696 -10.838 1.00 62.97 165 PHE A CA 1
ATOM 1269 C C . PHE A 1 165 ? 3.318 20.649 -12.033 1.00 62.97 165 PHE A C 1
ATOM 1271 O O . PHE A 1 165 ? 3.945 20.357 -13.051 1.00 62.97 165 PHE A O 1
ATOM 1278 N N . LYS A 1 166 ? 2.588 21.778 -11.930 1.00 60.41 166 LYS A N 1
ATOM 1279 C CA . LYS A 1 166 ? 2.373 22.750 -13.027 1.00 60.41 166 LYS A CA 1
ATOM 1280 C C . LYS A 1 166 ? 2.163 22.035 -14.366 1.00 60.41 166 LYS A C 1
ATOM 1282 O O . LYS A 1 166 ? 2.919 22.216 -15.321 1.00 60.41 166 LYS A O 1
ATOM 1287 N N . ILE A 1 167 ? 1.197 21.120 -14.377 1.00 46.62 167 ILE A N 1
ATOM 1288 C CA . ILE A 1 167 ? 1.026 20.144 -15.452 1.00 46.62 167 ILE A CA 1
ATOM 1289 C C . ILE A 1 167 ? 0.545 20.876 -16.713 1.00 46.62 167 ILE A C 1
ATOM 1291 O O . ILE A 1 167 ? -0.644 21.147 -16.858 1.00 46.62 167 ILE A O 1
ATOM 1295 N N . ASN A 1 168 ? 1.456 21.175 -17.644 1.00 36.22 168 ASN A N 1
ATOM 1296 C CA . ASN A 1 168 ? 1.076 21.647 -18.977 1.00 36.22 168 ASN A CA 1
ATOM 1297 C C . ASN A 1 168 ? 0.300 20.534 -19.718 1.00 36.22 168 ASN A C 1
ATOM 1299 O O . ASN A 1 168 ? 0.707 19.370 -19.676 1.00 36.22 168 ASN A O 1
ATOM 1303 N N . PRO A 1 169 ? -0.819 20.848 -20.395 1.00 37.25 169 PRO A N 1
ATOM 1304 C CA . PRO A 1 169 ? -1.690 19.850 -21.022 1.00 37.25 169 PRO A CA 1
ATOM 1305 C C . PRO A 1 169 ? -1.077 19.137 -22.238 1.00 37.25 169 PRO A C 1
ATOM 1307 O O . PRO A 1 169 ? -1.584 18.093 -22.639 1.00 37.25 169 PRO A O 1
ATOM 1310 N N . THR A 1 170 ? 0.026 19.634 -22.797 1.00 35.88 170 THR A N 1
ATOM 1311 C CA . THR A 1 170 ? 0.713 19.035 -23.945 1.00 35.88 170 THR A CA 1
ATOM 1312 C C . THR A 1 170 ? 1.725 17.977 -23.496 1.00 35.88 170 THR A C 1
ATOM 1314 O O . THR A 1 170 ? 2.902 18.255 -23.271 1.00 35.88 170 THR A O 1
ATOM 1317 N N . VAL A 1 171 ? 1.272 16.727 -23.364 1.00 38.34 171 VAL A N 1
ATOM 1318 C CA . VAL A 1 171 ? 2.185 15.576 -23.286 1.00 38.34 171 VAL A CA 1
ATOM 1319 C C . VAL A 1 171 ? 2.860 15.449 -24.649 1.00 38.34 171 VAL A C 1
ATOM 1321 O O . VAL A 1 171 ? 2.225 15.071 -25.627 1.00 38.34 171 VAL A O 1
ATOM 1324 N N . ASN A 1 172 ? 4.135 15.819 -24.730 1.00 37.97 172 ASN A N 1
ATOM 1325 C CA . ASN A 1 172 ? 4.913 15.690 -25.955 1.00 37.97 172 ASN A CA 1
ATOM 1326 C C . ASN A 1 172 ? 5.189 14.196 -26.197 1.00 37.97 172 ASN A C 1
ATOM 1328 O O . ASN A 1 172 ? 5.978 13.588 -25.480 1.00 37.97 172 ASN A O 1
ATOM 1332 N N . THR A 1 173 ? 4.514 13.592 -27.175 1.00 40.59 173 THR A N 1
ATOM 1333 C CA . THR A 1 173 ? 4.630 12.163 -27.536 1.00 40.59 173 THR A CA 1
ATOM 1334 C C . THR A 1 173 ? 6.015 11.786 -28.074 1.00 40.59 173 THR A C 1
ATOM 1336 O O . THR A 1 173 ? 6.355 10.607 -28.150 1.00 40.59 173 THR A O 1
ATOM 1339 N N . ASN A 1 174 ? 6.846 12.786 -28.382 1.00 36.84 174 ASN A N 1
ATOM 1340 C CA . ASN A 1 174 ? 8.194 12.620 -28.922 1.00 36.84 174 ASN A CA 1
ATOM 1341 C C . ASN A 1 174 ? 9.278 12.419 -27.850 1.00 36.84 174 ASN A C 1
ATOM 1343 O O . ASN A 1 174 ? 10.440 12.199 -28.190 1.00 36.84 174 ASN A O 1
ATOM 1347 N N . SER A 1 175 ? 8.943 12.499 -26.558 1.00 38.09 175 SER A N 1
ATOM 1348 C CA . SER A 1 175 ? 9.896 12.249 -25.477 1.00 38.09 175 SER A CA 1
ATOM 1349 C C . SER A 1 175 ? 9.322 11.297 -24.431 1.00 38.09 175 SER A C 1
ATOM 1351 O O . SER A 1 175 ? 8.205 11.460 -23.945 1.00 38.09 175 SER A O 1
ATOM 1353 N N . LEU A 1 176 ? 10.109 10.281 -24.058 1.00 37.81 176 LEU A N 1
ATOM 1354 C CA . LEU A 1 176 ? 9.780 9.460 -22.896 1.00 37.81 176 LEU A CA 1
ATOM 1355 C C . LEU A 1 176 ? 9.726 10.367 -21.655 1.00 37.81 176 LEU A C 1
ATOM 1357 O O . LEU A 1 176 ? 10.647 11.170 -21.460 1.00 37.81 176 LEU A O 1
ATOM 1361 N N . PRO A 1 177 ? 8.691 10.249 -20.799 1.00 42.59 177 PRO A N 1
ATOM 1362 C CA . PRO A 1 177 ? 8.649 10.983 -19.546 1.00 42.59 177 PRO A CA 1
ATOM 1363 C C . PRO A 1 177 ? 9.929 10.685 -18.774 1.00 42.59 177 PRO A C 1
ATOM 1365 O O . PRO A 1 177 ? 10.268 9.519 -18.566 1.00 42.59 177 PRO A O 1
ATOM 1368 N N . ASN A 1 178 ? 10.655 11.725 -18.360 1.00 42.66 178 ASN A N 1
ATOM 1369 C CA . ASN A 1 178 ? 11.849 11.531 -17.552 1.00 42.66 178 ASN A CA 1
ATOM 1370 C C . ASN A 1 178 ? 11.432 10.904 -16.209 1.00 42.66 178 ASN A C 1
ATOM 1372 O O . ASN A 1 178 ? 10.974 11.601 -15.301 1.00 42.66 178 ASN A O 1
ATOM 1376 N N . LEU A 1 179 ? 11.563 9.580 -16.114 1.00 45.09 179 LEU A N 1
ATOM 1377 C CA . LEU A 1 179 ? 11.183 8.766 -14.959 1.00 45.09 179 LEU A CA 1
ATOM 1378 C C . LEU A 1 179 ? 12.170 8.904 -13.790 1.00 45.09 179 LEU A C 1
ATOM 1380 O O . LEU A 1 179 ? 11.926 8.361 -12.715 1.00 45.09 179 LEU A O 1
ATOM 1384 N N . LEU A 1 180 ? 13.291 9.610 -13.978 1.00 50.09 180 LEU A N 1
ATOM 1385 C CA . LEU A 1 180 ? 14.270 9.813 -12.918 1.00 50.09 180 LEU A CA 1
ATOM 1386 C C . LEU A 1 180 ? 13.673 10.715 -11.840 1.00 50.09 180 LEU A C 1
ATOM 1388 O O . LEU A 1 180 ? 13.318 11.867 -12.099 1.00 50.09 180 LEU A O 1
ATOM 1392 N N . ILE A 1 181 ? 13.558 10.172 -10.633 1.00 59.56 181 ILE A N 1
ATOM 1393 C CA . ILE A 1 181 ? 13.110 10.898 -9.451 1.00 59.56 181 ILE A CA 1
ATOM 1394 C C . ILE A 1 181 ? 14.321 11.652 -8.901 1.00 59.56 181 ILE A C 1
ATOM 1396 O O . ILE A 1 181 ? 15.219 11.068 -8.296 1.00 59.56 181 ILE A O 1
ATOM 1400 N N . ASP A 1 182 ? 14.379 12.949 -9.190 1.00 62.00 182 ASP A N 1
ATOM 1401 C CA . ASP A 1 182 ? 15.399 13.851 -8.669 1.00 62.00 182 ASP A CA 1
ATOM 1402 C C . ASP A 1 182 ? 14.951 14.483 -7.339 1.00 62.00 182 ASP A C 1
ATOM 1404 O O . ASP A 1 182 ? 13.817 14.319 -6.880 1.00 62.00 182 ASP A O 1
ATOM 1408 N N . LYS A 1 183 ? 15.860 15.223 -6.698 1.00 70.94 183 LYS A N 1
ATOM 1409 C CA . LYS A 1 183 ? 15.582 15.889 -5.419 1.00 70.94 183 LYS A CA 1
ATOM 1410 C C . LYS A 1 183 ? 14.360 16.813 -5.503 1.00 70.94 183 LYS A C 1
ATOM 1412 O O . LYS A 1 183 ? 13.564 16.841 -4.573 1.00 70.94 183 LYS A O 1
ATOM 1417 N N . LYS A 1 184 ? 14.189 17.522 -6.622 1.00 71.25 184 LYS A N 1
ATOM 1418 C CA . LYS A 1 184 ? 13.067 18.442 -6.824 1.00 71.25 184 LYS A CA 1
ATOM 1419 C C . LYS A 1 184 ? 11.741 17.681 -6.875 1.00 71.25 184 LYS A C 1
ATOM 1421 O O . LYS A 1 184 ? 10.816 18.049 -6.164 1.00 71.25 184 LYS A O 1
ATOM 1426 N N . LYS A 1 185 ? 11.671 16.576 -7.622 1.00 70.06 185 LYS A N 1
ATOM 1427 C CA . LYS A 1 185 ? 10.494 15.693 -7.667 1.00 70.06 185 LYS A CA 1
ATOM 1428 C C . LYS A 1 185 ? 10.169 15.097 -6.299 1.00 70.06 185 LYS A C 1
ATOM 1430 O O . LYS A 1 185 ? 9.003 14.892 -5.991 1.00 70.06 185 LYS A O 1
ATOM 1435 N N . CYS A 1 186 ? 11.175 14.855 -5.464 1.00 77.00 186 CYS A N 1
ATOM 1436 C CA . CYS A 1 186 ? 10.973 14.405 -4.088 1.00 77.00 186 CYS A CA 1
ATOM 1437 C C . CYS A 1 186 ? 10.423 15.479 -3.154 1.00 77.00 186 CYS A C 1
ATOM 1439 O O . CYS A 1 186 ? 9.563 15.181 -2.322 1.00 77.00 186 CYS A O 1
ATOM 1441 N N . ASP A 1 187 ? 10.892 16.715 -3.302 1.00 80.81 187 ASP A N 1
ATOM 1442 C CA . ASP A 1 187 ? 10.340 17.858 -2.580 1.00 80.81 187 ASP A CA 1
ATOM 1443 C C . ASP A 1 187 ? 8.893 18.121 -3.033 1.00 80.81 187 ASP A C 1
ATOM 1445 O O . ASP A 1 187 ? 8.011 18.329 -2.200 1.00 80.81 187 ASP A O 1
ATOM 1449 N N . ASP A 1 188 ? 8.620 18.014 -4.336 1.00 78.62 188 ASP A N 1
ATOM 1450 C CA . ASP A 1 188 ? 7.279 18.149 -4.910 1.00 78.62 188 ASP A CA 1
ATOM 1451 C C . ASP A 1 188 ? 6.341 17.016 -4.448 1.00 78.62 188 ASP A C 1
ATOM 1453 O O . ASP A 1 188 ? 5.213 17.292 -4.054 1.00 78.62 188 ASP A O 1
ATOM 1457 N N . LEU A 1 189 ? 6.812 15.766 -4.343 1.00 76.88 189 LEU A N 1
ATOM 1458 C CA . LEU A 1 189 ? 6.052 14.679 -3.701 1.00 76.88 189 LEU A CA 1
ATOM 1459 C C . LEU A 1 189 ? 5.701 14.991 -2.239 1.00 76.88 189 LEU A C 1
ATOM 1461 O O . LEU A 1 189 ? 4.639 14.596 -1.769 1.00 76.88 189 LEU A O 1
ATOM 1465 N N . GLY A 1 190 ? 6.578 15.691 -1.513 1.00 83.00 190 GLY A N 1
ATOM 1466 C CA . GLY A 1 190 ? 6.289 16.152 -0.156 1.00 83.00 190 GLY A CA 1
ATOM 1467 C C . GLY A 1 190 ? 5.206 17.228 -0.101 1.00 83.00 190 GLY A C 1
ATOM 1468 O O . GLY A 1 190 ? 4.359 17.177 0.785 1.00 83.00 190 GLY A O 1
ATOM 1469 N N . LYS A 1 191 ? 5.197 18.164 -1.054 1.00 86.06 191 LYS A N 1
ATOM 1470 C CA . LYS A 1 191 ? 4.139 19.181 -1.159 1.00 86.06 191 LYS A CA 1
ATOM 1471 C C . LYS A 1 191 ? 2.799 18.559 -1.535 1.00 86.06 191 LYS A C 1
ATOM 1473 O O . LYS A 1 191 ? 1.797 18.883 -0.906 1.00 86.06 191 LYS A O 1
ATOM 1478 N N . LEU A 1 192 ? 2.799 17.644 -2.512 1.00 80.06 192 LEU A N 1
ATOM 1479 C CA . LEU A 1 192 ? 1.590 16.929 -2.912 1.00 80.06 192 LEU A CA 1
ATOM 1480 C C . LEU A 1 192 ? 1.014 16.151 -1.731 1.00 80.06 192 LEU A C 1
ATOM 1482 O O . LEU A 1 192 ? -0.177 16.257 -1.474 1.00 80.06 192 LEU A O 1
ATOM 1486 N N . GLN A 1 193 ? 1.861 15.402 -1.016 1.00 85.38 193 GLN A N 1
ATOM 1487 C CA . GLN A 1 193 ? 1.466 14.657 0.178 1.00 85.38 193 GLN A CA 1
ATOM 1488 C C . GLN A 1 193 ? 0.731 15.561 1.168 1.00 85.38 193 GLN A C 1
ATOM 1490 O O . GLN A 1 193 ? -0.394 15.248 1.531 1.00 85.38 193 GLN A O 1
ATOM 1495 N N . ASN A 1 194 ? 1.350 16.671 1.581 1.00 91.44 194 ASN A N 1
ATOM 1496 C CA . ASN A 1 194 ? 0.752 17.558 2.577 1.00 91.44 194 ASN A CA 1
ATOM 1497 C C . ASN A 1 194 ? -0.594 18.112 2.093 1.00 91.44 194 ASN A C 1
ATOM 1499 O O . ASN A 1 194 ? -1.569 18.029 2.821 1.00 91.44 194 ASN A O 1
ATOM 1503 N N . CYS A 1 195 ? -0.662 18.589 0.847 1.00 89.38 195 CYS A N 1
ATOM 1504 C CA . CYS A 1 195 ? -1.893 19.143 0.283 1.00 89.38 195 CYS A CA 1
ATOM 1505 C C . CYS A 1 195 ? -3.026 18.107 0.212 1.00 89.38 195 CYS A C 1
ATOM 1507 O O . CYS A 1 195 ? -4.155 18.394 0.589 1.00 89.38 195 CYS A O 1
ATOM 1509 N N . VAL A 1 196 ? -2.732 16.885 -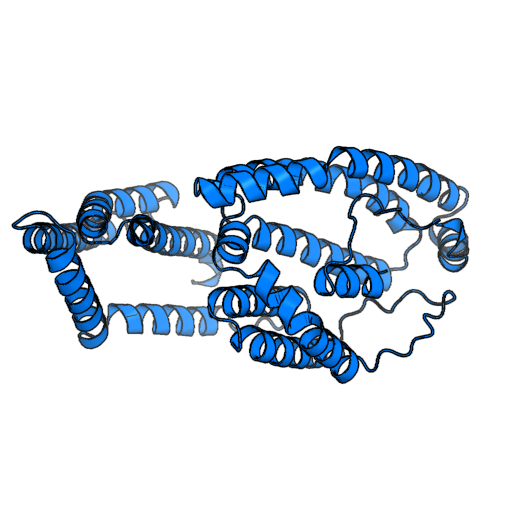0.252 1.00 79.00 196 VAL A N 1
ATOM 1510 C CA . VAL A 1 196 ? -3.741 15.818 -0.353 1.00 79.00 196 VAL A CA 1
ATOM 1511 C C . VAL A 1 196 ? -4.194 15.359 1.030 1.00 79.00 196 VAL A C 1
ATOM 1513 O O . VAL A 1 196 ? -5.381 15.134 1.228 1.00 79.00 196 VAL A O 1
ATOM 1516 N N . VAL A 1 197 ? -3.278 15.232 1.992 1.00 87.81 197 VAL A N 1
ATOM 1517 C CA . VAL A 1 197 ? -3.626 14.848 3.367 1.00 87.81 197 VAL A CA 1
ATOM 1518 C C . VAL A 1 197 ? -4.487 15.925 4.025 1.00 87.81 197 VAL A C 1
ATOM 1520 O O . VAL A 1 197 ? -5.530 15.583 4.564 1.00 87.81 197 VAL A O 1
ATOM 1523 N N . GLU A 1 198 ? -4.126 17.205 3.902 1.00 92.50 198 GLU A N 1
ATOM 1524 C CA . GLU A 1 198 ? -4.931 18.332 4.406 1.00 92.50 198 GLU A CA 1
ATOM 1525 C C . GLU A 1 198 ? -6.342 18.360 3.799 1.00 92.50 198 GLU A C 1
ATOM 1527 O O . GLU A 1 198 ? -7.305 18.732 4.468 1.00 92.50 198 GLU A O 1
ATOM 1532 N N . GLU A 1 199 ? -6.486 17.968 2.531 1.00 88.06 199 GLU A N 1
ATOM 1533 C CA . GLU A 1 199 ? -7.798 17.876 1.900 1.00 88.06 199 GLU A CA 1
ATOM 1534 C C . GLU A 1 199 ? -8.621 16.712 2.471 1.00 88.06 199 GLU A C 1
ATOM 1536 O O . GLU A 1 199 ? -9.790 16.892 2.796 1.00 88.06 199 GLU A O 1
ATOM 1541 N N . LEU A 1 200 ? -8.007 15.541 2.654 1.00 81.62 200 LEU A N 1
ATOM 1542 C CA . LEU A 1 200 ? -8.676 14.347 3.182 1.00 81.62 200 LEU A CA 1
ATOM 1543 C C . LEU A 1 200 ? -8.940 14.415 4.694 1.00 81.62 200 LEU A C 1
ATOM 1545 O O . LEU A 1 200 ? -9.821 13.724 5.193 1.00 81.62 200 LEU A O 1
ATOM 1549 N N . GLU A 1 201 ? -8.216 15.253 5.438 1.00 91.81 201 GLU A N 1
ATOM 1550 C CA . GLU A 1 201 ? -8.491 15.538 6.854 1.00 91.81 201 GLU A CA 1
ATOM 1551 C C . GLU A 1 201 ? -9.828 16.268 7.065 1.00 91.81 201 GLU A C 1
ATOM 1553 O O . GLU A 1 201 ? -10.333 16.312 8.186 1.00 91.81 201 GLU A O 1
ATOM 1558 N N . LYS A 1 202 ? -10.426 16.821 6.002 1.00 91.31 202 LYS A N 1
ATOM 1559 C CA . LYS A 1 202 ? -11.763 17.436 6.041 1.00 91.31 202 LYS A CA 1
ATOM 1560 C C . LYS A 1 202 ? -12.895 16.408 6.053 1.00 91.31 202 LYS A C 1
ATOM 1562 O O . LYS A 1 202 ? -14.041 16.776 6.312 1.00 91.31 202 LYS A O 1
ATOM 1567 N N . CYS A 1 203 ? -12.589 15.143 5.773 1.00 88.00 203 CYS A N 1
ATOM 1568 C CA . CYS A 1 203 ? -13.559 14.063 5.817 1.00 88.00 203 CYS A CA 1
ATOM 1569 C C . CYS A 1 203 ? -14.002 13.763 7.253 1.00 88.00 203 CYS A C 1
ATOM 1571 O O . CYS A 1 203 ? -13.355 14.134 8.231 1.00 88.00 203 CYS A O 1
ATOM 1573 N N . LYS A 1 204 ? -15.136 13.067 7.384 1.00 89.19 204 LYS A N 1
ATOM 1574 C CA . LYS A 1 204 ? -15.725 12.733 8.690 1.00 89.19 204 LYS A CA 1
ATOM 1575 C C . LYS A 1 204 ? -14.787 11.894 9.566 1.00 89.19 204 LYS A C 1
ATOM 1577 O O . LYS A 1 204 ? -14.784 12.075 10.782 1.00 89.19 204 LYS A O 1
ATOM 1582 N N . ASP A 1 205 ? -14.029 10.990 8.951 1.00 89.12 205 ASP A N 1
ATOM 1583 C CA . ASP A 1 205 ? -13.023 10.171 9.618 1.00 89.12 205 ASP A CA 1
ATOM 1584 C C . ASP A 1 205 ? -11.617 10.541 9.124 1.00 89.12 205 ASP A C 1
ATOM 1586 O O . ASP A 1 205 ? -11.409 10.818 7.944 1.00 89.12 205 ASP A O 1
ATOM 1590 N N . SER A 1 206 ? -10.640 10.541 10.033 1.00 89.25 206 SER A N 1
ATOM 1591 C CA . SER A 1 206 ? -9.236 10.856 9.715 1.00 89.25 206 SER A CA 1
ATOM 1592 C C . SER A 1 206 ? -8.455 9.662 9.152 1.00 89.25 206 SER A C 1
ATOM 1594 O O . SER A 1 206 ? -7.342 9.809 8.647 1.00 89.25 206 SER A O 1
ATOM 1596 N N . THR A 1 207 ? -9.008 8.455 9.241 1.00 83.19 207 THR A N 1
ATOM 1597 C CA . THR A 1 207 ? -8.379 7.203 8.818 1.00 83.19 207 THR A CA 1
ATOM 1598 C C . THR A 1 207 ? -8.020 7.195 7.330 1.00 83.19 207 THR A C 1
ATOM 1600 O O . THR A 1 207 ? -6.872 6.852 7.026 1.00 83.19 207 THR A O 1
ATOM 1603 N N . PRO A 1 208 ? -8.887 7.642 6.395 1.00 80.94 208 PRO A N 1
ATOM 1604 C CA . PRO A 1 208 ? -8.516 7.812 4.990 1.00 80.94 208 PRO A CA 1
ATOM 1605 C C . PRO A 1 208 ? -7.278 8.699 4.799 1.00 80.94 208 PRO A C 1
ATOM 1607 O O . PRO A 1 208 ? -6.334 8.301 4.111 1.00 80.94 208 PRO A O 1
ATOM 1610 N N . ALA A 1 209 ? -7.225 9.850 5.476 1.00 86.06 209 ALA A N 1
ATOM 1611 C CA . ALA A 1 209 ? -6.083 10.761 5.425 1.00 86.06 209 ALA A CA 1
ATOM 1612 C C . ALA A 1 209 ? -4.803 10.112 5.984 1.00 86.06 209 ALA A C 1
ATOM 1614 O O . ALA A 1 209 ? -3.750 10.174 5.349 1.00 86.06 209 ALA A O 1
ATOM 1615 N N . ASN A 1 210 ? -4.896 9.405 7.115 1.00 85.69 210 ASN A N 1
ATOM 1616 C CA . ASN A 1 210 ? -3.773 8.695 7.736 1.00 85.69 210 ASN A CA 1
ATOM 1617 C C . ASN A 1 210 ? -3.207 7.577 6.841 1.00 85.69 210 ASN A C 1
ATOM 1619 O O . ASN A 1 210 ? -1.988 7.396 6.753 1.00 85.69 210 ASN A O 1
ATOM 1623 N N . ILE A 1 211 ? -4.073 6.818 6.164 1.00 77.44 211 ILE A N 1
ATOM 1624 C CA . ILE A 1 211 ? -3.663 5.751 5.240 1.00 77.44 211 ILE A CA 1
ATOM 1625 C C . ILE A 1 211 ? -2.968 6.349 4.012 1.00 77.44 211 ILE A C 1
ATOM 1627 O O . ILE A 1 211 ? -1.922 5.841 3.594 1.00 77.44 211 ILE A O 1
ATOM 1631 N N . ILE A 1 212 ? -3.497 7.447 3.466 1.00 78.62 212 ILE A N 1
ATOM 1632 C CA . ILE A 1 212 ? -2.891 8.158 2.335 1.00 78.62 212 ILE A CA 1
ATOM 1633 C C . ILE A 1 212 ? -1.561 8.817 2.736 1.00 78.62 212 ILE A C 1
ATOM 1635 O O . ILE A 1 212 ? -0.582 8.709 1.994 1.00 78.62 212 ILE A O 1
ATOM 1639 N N . ASP A 1 213 ? -1.453 9.398 3.933 1.00 86.19 213 ASP A N 1
ATOM 1640 C CA . ASP A 1 213 ? -0.185 9.905 4.475 1.00 86.19 213 ASP A CA 1
ATOM 1641 C C . ASP A 1 213 ? 0.861 8.782 4.576 1.00 86.19 213 ASP A C 1
ATOM 1643 O O . ASP A 1 213 ? 1.998 8.915 4.106 1.00 86.19 213 ASP A O 1
ATOM 1647 N N . ALA A 1 214 ? 0.470 7.628 5.125 1.00 83.25 214 ALA A N 1
ATOM 1648 C CA . ALA A 1 214 ? 1.332 6.456 5.218 1.00 83.25 214 ALA A CA 1
ATOM 1649 C C . ALA A 1 214 ? 1.780 5.956 3.833 1.00 83.25 214 ALA A C 1
ATOM 1651 O O . ALA A 1 214 ? 2.959 5.628 3.659 1.00 83.25 214 ALA A O 1
ATOM 1652 N N . LEU A 1 215 ? 0.882 5.962 2.842 1.00 75.00 215 LEU A N 1
ATOM 1653 C CA . LEU A 1 215 ? 1.178 5.619 1.451 1.00 75.00 215 LEU A CA 1
ATOM 1654 C C . LEU A 1 215 ? 2.222 6.573 0.849 1.00 75.00 215 LEU A C 1
ATOM 1656 O O . LEU A 1 215 ? 3.236 6.122 0.314 1.00 75.00 215 LEU A O 1
ATOM 1660 N N . PHE A 1 216 ? 2.042 7.888 0.991 1.00 77.00 216 PHE A N 1
ATOM 1661 C CA . PHE A 1 216 ? 2.999 8.883 0.496 1.00 77.00 216 PHE A CA 1
ATOM 1662 C C . PHE A 1 216 ? 4.365 8.777 1.173 1.00 77.00 216 PHE A C 1
ATOM 1664 O O . PHE A 1 216 ? 5.399 8.821 0.499 1.00 77.00 216 PHE A O 1
ATOM 1671 N N . ARG A 1 217 ? 4.408 8.601 2.499 1.00 82.75 217 ARG A N 1
ATOM 1672 C CA . ARG A 1 217 ? 5.668 8.381 3.232 1.00 82.75 217 ARG A CA 1
ATOM 1673 C C . ARG A 1 217 ? 6.392 7.144 2.730 1.00 82.75 217 ARG A C 1
ATOM 1675 O O . ARG A 1 217 ? 7.618 7.153 2.601 1.00 82.75 217 ARG A O 1
ATOM 1682 N N . PHE A 1 218 ? 5.637 6.092 2.446 1.00 72.44 218 PHE A N 1
ATOM 1683 C CA . PHE A 1 218 ? 6.165 4.840 1.944 1.00 72.44 218 PHE A CA 1
ATOM 1684 C C . PHE A 1 218 ? 6.725 4.994 0.518 1.00 72.44 218 PHE A C 1
ATOM 1686 O O . PHE A 1 218 ? 7.880 4.632 0.282 1.00 72.44 218 PHE A O 1
ATOM 1693 N N . ILE A 1 219 ? 5.991 5.655 -0.388 1.00 69.25 219 ILE A N 1
ATOM 1694 C CA . ILE A 1 219 ? 6.474 6.013 -1.733 1.00 69.25 219 ILE A CA 1
ATOM 1695 C C . ILE A 1 219 ? 7.742 6.858 -1.639 1.00 69.25 219 ILE A C 1
ATOM 1697 O O . ILE A 1 219 ? 8.740 6.523 -2.268 1.00 69.25 219 ILE A O 1
ATOM 1701 N N . LYS A 1 220 ? 7.760 7.917 -0.822 1.00 76.69 220 LYS A N 1
ATOM 1702 C CA . LYS A 1 220 ? 8.942 8.778 -0.646 1.00 76.69 220 LYS A CA 1
ATOM 1703 C C . LYS A 1 220 ? 10.137 7.993 -0.119 1.00 76.69 220 LYS A C 1
ATOM 1705 O O . LYS A 1 220 ? 11.253 8.194 -0.583 1.00 76.69 220 LYS A O 1
ATOM 1710 N N . ARG A 1 221 ? 9.940 7.061 0.812 1.00 75.19 221 ARG A N 1
ATOM 1711 C CA . ARG A 1 221 ? 11.029 6.195 1.278 1.00 75.19 221 ARG A CA 1
ATOM 1712 C C . ARG A 1 221 ? 11.598 5.344 0.139 1.00 75.19 221 ARG A C 1
ATOM 1714 O O . ARG A 1 221 ? 12.815 5.217 0.048 1.00 75.19 221 ARG A O 1
ATOM 1721 N N . SER A 1 222 ? 10.750 4.797 -0.724 1.00 67.62 222 SER A N 1
ATOM 1722 C CA . SER A 1 222 ? 11.167 3.973 -1.863 1.00 67.62 222 SER A CA 1
ATOM 1723 C C . SER A 1 222 ? 11.859 4.793 -2.962 1.00 67.62 222 SER A C 1
ATOM 1725 O O . SER A 1 222 ? 12.972 4.496 -3.391 1.00 67.62 222 SER A O 1
ATOM 1727 N N . ALA A 1 223 ? 11.223 5.896 -3.349 1.00 66.25 223 ALA A N 1
ATOM 1728 C CA . ALA A 1 223 ? 11.549 6.718 -4.505 1.00 66.25 223 ALA A CA 1
ATOM 1729 C C . ALA A 1 223 ? 12.627 7.784 -4.250 1.00 66.25 223 ALA A C 1
ATOM 1731 O O . ALA A 1 223 ? 13.402 8.108 -5.146 1.00 66.25 223 ALA A O 1
ATOM 1732 N N . CYS A 1 224 ? 12.661 8.350 -3.041 1.00 72.12 224 CYS A N 1
ATOM 1733 C CA . CYS A 1 224 ? 13.427 9.558 -2.707 1.00 72.12 224 CYS A CA 1
ATOM 1734 C C . CYS A 1 224 ? 14.631 9.310 -1.806 1.00 72.12 224 CYS A C 1
ATOM 1736 O O . CYS A 1 224 ? 15.285 10.251 -1.346 1.00 72.12 224 CYS A O 1
ATOM 1738 N N . SER A 1 225 ? 14.950 8.042 -1.556 1.00 58.75 225 SER A N 1
ATOM 1739 C CA . SER A 1 225 ? 16.146 7.665 -0.820 1.00 58.75 225 SER A CA 1
ATOM 1740 C C . SER A 1 225 ? 17.398 7.991 -1.633 1.00 58.75 225 SER A C 1
ATOM 1742 O O . SER A 1 225 ? 17.929 7.156 -2.365 1.00 58.75 225 SER A O 1
ATOM 1744 N N . ASN A 1 226 ? 17.948 9.191 -1.434 1.00 50.50 226 ASN A N 1
ATOM 1745 C CA . ASN A 1 226 ? 19.385 9.390 -1.582 1.00 50.50 226 ASN A CA 1
ATOM 1746 C C . ASN A 1 226 ? 20.054 8.353 -0.680 1.00 50.50 226 ASN A C 1
ATOM 1748 O O . ASN A 1 226 ? 19.946 8.447 0.544 1.00 50.50 226 ASN A O 1
ATOM 1752 N N . LYS A 1 227 ? 20.704 7.343 -1.273 1.00 46.94 227 LYS A N 1
ATOM 1753 C CA . LYS A 1 227 ? 21.492 6.336 -0.552 1.00 46.94 227 LYS A CA 1
ATOM 1754 C C . LYS A 1 227 ? 22.656 7.013 0.175 1.00 46.94 227 LYS A C 1
ATOM 1756 O O . LYS A 1 227 ? 23.800 6.921 -0.247 1.00 46.94 227 LYS A O 1
ATOM 1761 N N . ASN A 1 228 ? 22.379 7.650 1.301 1.00 34.59 228 ASN A N 1
ATOM 1762 C CA . ASN A 1 228 ? 23.365 7.921 2.322 1.00 34.59 228 ASN A CA 1
ATOM 1763 C C . ASN A 1 228 ? 23.133 6.905 3.429 1.00 34.59 228 ASN A C 1
ATOM 1765 O O . ASN A 1 228 ? 22.109 6.920 4.104 1.00 34.59 228 ASN A O 1
ATOM 1769 N N . LYS A 1 229 ? 24.128 6.032 3.609 1.00 36.25 229 LYS A N 1
ATOM 1770 C CA . LYS A 1 229 ? 24.289 5.014 4.662 1.00 36.25 229 LYS A CA 1
ATOM 1771 C C . LYS A 1 229 ? 24.253 5.574 6.101 1.00 36.25 229 LYS A C 1
ATOM 1773 O O . LYS A 1 229 ? 24.812 4.981 7.016 1.00 36.25 229 LYS A O 1
ATOM 1778 N N . ARG A 1 230 ? 23.640 6.730 6.350 1.00 36.69 230 ARG A N 1
ATOM 1779 C CA . ARG A 1 230 ? 23.595 7.356 7.668 1.00 36.69 230 ARG A CA 1
ATOM 1780 C C . ARG A 1 230 ? 22.236 7.123 8.316 1.00 36.69 230 ARG A C 1
ATOM 1782 O O . ARG A 1 230 ? 21.301 7.894 8.154 1.00 36.69 230 ARG A O 1
ATOM 1789 N N . SER A 1 231 ? 22.257 6.119 9.192 1.00 45.97 231 SER A N 1
ATOM 1790 C CA . SER A 1 231 ? 21.530 6.080 10.463 1.00 45.97 231 SER A CA 1
ATOM 1791 C C . SER A 1 231 ? 20.234 5.268 10.546 1.00 45.97 231 SER A C 1
ATOM 1793 O O . SER A 1 231 ? 19.232 5.721 11.096 1.00 45.97 231 SER A O 1
ATOM 1795 N N . ILE A 1 232 ? 20.324 3.991 10.166 1.00 38.88 232 ILE A N 1
ATOM 1796 C CA . ILE A 1 232 ? 19.476 2.938 10.756 1.00 38.88 232 ILE A CA 1
ATOM 1797 C C . ILE A 1 232 ? 19.590 2.980 12.295 1.00 38.88 232 ILE A C 1
ATOM 1799 O O . ILE A 1 232 ? 18.588 2.881 12.992 1.00 38.88 232 ILE A O 1
ATOM 1803 N N . HIS A 1 233 ? 20.772 3.324 12.820 1.00 39.16 233 HIS A N 1
ATOM 1804 C CA . HIS A 1 233 ? 21.014 3.545 14.247 1.00 39.16 233 HIS A CA 1
ATOM 1805 C C . HIS A 1 233 ? 20.190 4.697 14.877 1.00 39.16 233 HIS A C 1
ATOM 1807 O O . HIS A 1 233 ? 19.644 4.515 15.959 1.00 39.16 233 HIS A O 1
ATOM 1813 N N . ARG A 1 234 ? 20.021 5.875 14.240 1.00 44.38 234 ARG A N 1
ATOM 1814 C CA . ARG A 1 234 ? 19.156 6.957 14.781 1.00 44.38 234 ARG A CA 1
ATOM 1815 C C . ARG A 1 234 ? 17.677 6.672 14.580 1.00 44.38 234 ARG A C 1
ATOM 1817 O O . ARG A 1 234 ? 16.890 7.120 15.407 1.00 44.38 234 ARG A O 1
ATOM 1824 N N . MET A 1 235 ? 17.298 5.970 13.511 1.00 36.78 235 MET A N 1
ATOM 1825 C CA . MET A 1 235 ? 15.914 5.537 13.321 1.00 36.78 235 MET A CA 1
ATOM 1826 C C . MET A 1 235 ? 15.537 4.511 14.390 1.00 36.78 235 MET A C 1
ATOM 1828 O O . MET A 1 235 ? 14.546 4.725 15.068 1.00 36.78 235 MET A O 1
ATOM 1832 N N . PHE A 1 236 ? 16.377 3.504 14.653 1.00 40.03 236 PHE A N 1
ATOM 1833 C CA . PHE A 1 236 ? 16.189 2.580 15.773 1.00 40.03 236 PHE A CA 1
ATOM 1834 C C . PHE A 1 236 ? 16.209 3.318 17.112 1.00 40.03 236 PHE A C 1
ATOM 1836 O O . PHE A 1 236 ? 15.283 3.163 17.888 1.00 40.03 236 PHE A O 1
ATOM 1843 N N . LYS A 1 237 ? 17.161 4.227 17.357 1.00 40.31 237 LYS A N 1
ATOM 1844 C CA . LYS A 1 237 ? 17.180 5.028 18.593 1.00 40.31 237 LYS A CA 1
ATOM 1845 C C . LYS A 1 237 ? 15.923 5.888 18.758 1.00 40.31 237 LYS A C 1
ATOM 1847 O O . LYS A 1 237 ? 15.496 6.077 19.885 1.00 40.31 237 LYS A O 1
ATOM 1852 N N . ARG A 1 238 ? 15.303 6.381 17.676 1.00 42.97 238 ARG A N 1
ATOM 1853 C CA . ARG A 1 238 ? 14.034 7.134 17.720 1.00 42.97 238 ARG A CA 1
ATOM 1854 C C . ARG A 1 238 ? 12.811 6.231 17.837 1.00 42.97 238 ARG A C 1
ATOM 1856 O O . ARG A 1 238 ? 11.948 6.546 18.632 1.00 42.97 238 ARG A O 1
ATOM 1863 N N . SER A 1 239 ? 12.733 5.119 17.116 1.00 37.47 239 SER A N 1
ATOM 1864 C CA . SER A 1 239 ? 11.622 4.163 17.196 1.00 37.47 239 SER A CA 1
ATOM 1865 C C . SER A 1 239 ? 11.630 3.394 18.516 1.00 37.47 239 SER A C 1
ATOM 1867 O O . SER A 1 239 ? 10.576 3.195 19.099 1.00 37.47 239 SER A O 1
ATOM 1869 N N . VAL A 1 240 ? 12.811 3.055 19.038 1.00 40.66 240 VAL A N 1
ATOM 1870 C CA . VAL A 1 240 ? 13.009 2.527 20.393 1.00 40.66 240 VAL A CA 1
ATOM 1871 C C . VAL A 1 240 ? 12.816 3.612 21.430 1.00 40.66 240 VAL A C 1
ATOM 1873 O O . VAL A 1 240 ? 12.238 3.305 22.449 1.00 40.66 240 VAL A O 1
ATOM 1876 N N . ALA A 1 241 ? 13.214 4.872 21.213 1.00 35.34 241 ALA A N 1
ATOM 1877 C CA . ALA A 1 241 ? 12.854 5.948 22.144 1.00 35.34 241 ALA A CA 1
ATOM 1878 C C . ALA A 1 241 ? 11.347 6.236 22.140 1.00 35.34 241 ALA A C 1
ATOM 1880 O O . ALA A 1 241 ? 10.812 6.566 23.182 1.00 35.34 241 ALA A O 1
ATOM 1881 N N . VAL A 1 242 ? 10.648 6.084 21.013 1.00 36.91 242 VAL A N 1
ATOM 1882 C CA . VAL A 1 242 ? 9.187 6.222 20.923 1.00 36.91 242 VAL A CA 1
ATOM 1883 C C . VAL A 1 242 ? 8.494 5.017 21.558 1.00 36.91 242 VAL A C 1
ATOM 1885 O O . VAL A 1 242 ? 7.590 5.222 22.354 1.00 36.91 242 VAL A O 1
ATOM 1888 N N . ALA A 1 243 ? 8.957 3.788 21.311 1.00 35.56 243 ALA A N 1
ATOM 1889 C CA . ALA A 1 243 ? 8.452 2.579 21.966 1.00 35.56 243 ALA A CA 1
ATOM 1890 C C . ALA A 1 243 ? 8.771 2.561 23.473 1.00 35.56 243 ALA A C 1
ATOM 1892 O O . ALA A 1 243 ? 7.894 2.274 24.281 1.00 35.56 243 ALA A O 1
ATOM 1893 N N . ASN A 1 244 ? 9.980 2.971 23.870 1.00 35.12 244 ASN A N 1
ATOM 1894 C CA . ASN A 1 244 ? 10.359 3.198 25.265 1.00 35.12 244 ASN A CA 1
ATOM 1895 C C . ASN A 1 244 ? 9.578 4.363 25.869 1.00 35.12 244 ASN A C 1
ATOM 1897 O O . ASN A 1 244 ? 9.232 4.275 27.029 1.00 35.12 244 ASN A O 1
ATOM 1901 N N . ASN A 1 245 ? 9.246 5.434 25.149 1.00 33.66 245 ASN A N 1
ATOM 1902 C CA . ASN A 1 245 ? 8.401 6.498 25.706 1.00 33.66 245 ASN A CA 1
ATOM 1903 C C . ASN A 1 245 ? 6.937 6.050 25.853 1.00 33.66 245 ASN A C 1
ATOM 1905 O O . ASN A 1 245 ? 6.276 6.474 26.801 1.00 33.66 245 ASN A O 1
ATOM 1909 N N . PHE A 1 246 ? 6.457 5.159 24.977 1.00 32.38 246 PHE A N 1
ATOM 1910 C CA . PHE A 1 246 ? 5.133 4.537 25.073 1.00 32.38 246 PHE A CA 1
ATOM 1911 C C . PHE A 1 246 ? 5.031 3.531 26.233 1.00 32.38 246 PHE A C 1
ATOM 1913 O O . PHE A 1 246 ? 3.982 3.448 26.865 1.00 32.38 246 PHE A O 1
ATOM 1920 N N . TYR A 1 247 ? 6.111 2.800 26.543 1.00 32.75 247 TYR A N 1
ATOM 1921 C CA . TYR A 1 247 ? 6.129 1.762 27.587 1.00 32.75 247 TYR A CA 1
ATOM 1922 C C . TYR A 1 247 ? 6.780 2.178 28.926 1.00 32.75 247 TYR A C 1
ATOM 1924 O O . TYR A 1 247 ? 6.406 1.629 29.961 1.00 32.75 247 TYR A O 1
ATOM 1932 N N . ASN A 1 248 ? 7.705 3.149 28.954 1.00 39.25 248 ASN A N 1
ATOM 1933 C CA . ASN A 1 248 ? 8.496 3.519 30.148 1.00 39.25 248 ASN A CA 1
ATOM 1934 C C . ASN A 1 248 ? 8.069 4.819 30.834 1.00 39.25 248 ASN A C 1
ATOM 1936 O O . ASN A 1 248 ? 8.627 5.152 31.879 1.00 39.25 248 ASN A O 1
ATOM 1940 N N . THR A 1 249 ? 7.088 5.562 30.317 1.00 44.09 249 THR A N 1
ATOM 1941 C CA . THR A 1 249 ? 6.479 6.619 31.131 1.00 44.09 249 THR A CA 1
ATOM 1942 C C . THR A 1 249 ? 5.335 5.998 31.923 1.00 44.09 249 THR A C 1
ATOM 1944 O O . THR A 1 249 ? 4.353 5.517 31.356 1.00 44.09 249 THR A O 1
ATOM 1947 N N . ALA A 1 250 ? 5.456 5.989 33.255 1.00 53.38 250 ALA A N 1
ATOM 1948 C CA . ALA A 1 250 ? 4.377 5.563 34.152 1.00 53.38 250 ALA A CA 1
ATOM 1949 C C . ALA A 1 250 ? 3.042 6.240 33.779 1.00 53.38 250 ALA A C 1
ATOM 1951 O O . ALA A 1 250 ? 1.979 5.643 33.899 1.00 53.38 250 ALA A O 1
ATOM 1952 N N . GLU A 1 251 ? 3.113 7.453 33.230 1.00 49.59 251 GLU A N 1
ATOM 1953 C CA . GLU A 1 251 ? 1.983 8.220 32.725 1.00 49.59 251 GLU A CA 1
ATOM 1954 C C . GLU A 1 251 ? 1.267 7.581 31.518 1.00 49.59 251 GLU A C 1
ATOM 1956 O O . GLU A 1 251 ? 0.042 7.464 31.546 1.00 49.59 251 GLU A O 1
ATOM 1961 N N . ALA A 1 252 ? 1.980 7.112 30.485 1.00 48.25 252 ALA A N 1
ATOM 1962 C CA . ALA A 1 252 ? 1.359 6.463 29.322 1.00 48.25 252 ALA A CA 1
ATOM 1963 C C . ALA A 1 252 ? 0.719 5.118 29.696 1.00 48.25 252 ALA A C 1
ATOM 1965 O O . ALA A 1 252 ? -0.417 4.835 29.306 1.00 48.25 252 ALA A O 1
ATOM 1966 N N . LYS A 1 253 ? 1.404 4.333 30.539 1.00 58.91 253 LYS A N 1
ATOM 1967 C CA . LYS A 1 253 ? 0.863 3.090 31.105 1.00 58.91 253 LYS A CA 1
ATOM 1968 C C . LYS A 1 253 ? -0.413 3.357 31.910 1.00 58.91 253 LYS A C 1
ATOM 1970 O O . LYS A 1 253 ? -1.410 2.663 31.723 1.00 58.91 253 LYS A O 1
ATOM 1975 N N . ASN A 1 254 ? -0.415 4.388 32.755 1.00 69.44 254 ASN A N 1
ATOM 1976 C CA . ASN A 1 254 ? -1.584 4.757 33.555 1.00 69.44 254 ASN A CA 1
ATOM 1977 C C . ASN A 1 254 ? -2.757 5.235 32.685 1.00 69.44 254 ASN A C 1
ATOM 1979 O O . ASN A 1 254 ? -3.900 4.880 32.969 1.00 69.44 254 ASN A O 1
ATOM 1983 N N . ARG A 1 255 ? -2.496 5.982 31.602 1.00 66.81 255 ARG A N 1
ATOM 1984 C CA . ARG A 1 255 ? -3.534 6.385 30.634 1.00 66.81 255 ARG A CA 1
ATOM 1985 C C . ARG A 1 255 ? -4.147 5.177 29.924 1.00 66.81 255 ARG A C 1
ATOM 1987 O O . ARG A 1 255 ? -5.369 5.080 29.861 1.00 66.81 255 ARG A O 1
ATOM 1994 N N . ALA A 1 256 ? -3.328 4.236 29.455 1.00 66.62 256 ALA A N 1
ATOM 1995 C CA . ALA A 1 256 ? -3.815 3.017 28.807 1.00 66.62 256 ALA A CA 1
ATOM 1996 C C . ALA A 1 256 ? -4.658 2.154 29.763 1.00 66.62 256 ALA A C 1
ATOM 1998 O O . ALA A 1 256 ? -5.747 1.714 29.402 1.00 66.62 256 ALA A O 1
ATOM 1999 N N . ILE A 1 257 ? -4.201 1.977 31.007 1.00 76.19 257 ILE A N 1
ATOM 2000 C CA . ILE A 1 257 ? -4.949 1.252 32.045 1.00 76.19 257 ILE A CA 1
ATOM 2001 C C . ILE A 1 257 ? -6.285 1.944 32.343 1.00 76.19 257 ILE A C 1
ATOM 2003 O O . ILE A 1 257 ? -7.302 1.266 32.468 1.00 76.19 257 ILE A O 1
ATOM 2007 N N . LYS A 1 258 ? -6.309 3.282 32.411 1.00 80.00 258 LYS A N 1
ATOM 2008 C CA . LYS A 1 258 ? -7.542 4.051 32.625 1.00 80.00 258 LYS A CA 1
ATOM 2009 C C . LYS A 1 258 ? -8.560 3.822 31.503 1.00 80.00 258 LYS A C 1
ATOM 2011 O O . LYS A 1 258 ? -9.712 3.526 31.802 1.00 80.00 258 LYS A O 1
ATOM 2016 N N . ILE A 1 259 ? -8.130 3.890 30.241 1.00 77.50 259 ILE A N 1
ATOM 2017 C CA . ILE A 1 259 ? -9.000 3.640 29.079 1.00 77.50 259 ILE A CA 1
ATOM 2018 C C . ILE A 1 259 ? -9.559 2.217 29.131 1.00 77.50 259 ILE A C 1
ATOM 2020 O O . ILE A 1 259 ? -10.758 2.014 28.969 1.00 77.50 259 ILE A O 1
ATOM 2024 N N . ILE A 1 260 ? -8.711 1.223 29.407 1.00 82.25 260 ILE A N 1
ATOM 2025 C CA . ILE A 1 260 ? -9.162 -0.170 29.496 1.00 82.25 260 ILE A CA 1
ATOM 2026 C C . ILE A 1 260 ? -10.142 -0.345 30.659 1.00 82.25 260 ILE A C 1
ATOM 2028 O O . ILE A 1 260 ? -11.142 -1.032 30.494 1.00 82.25 260 ILE A O 1
ATOM 2032 N N . LYS A 1 261 ? -9.927 0.320 31.800 1.00 89.00 261 LYS A N 1
ATOM 2033 C CA . LYS A 1 261 ? -10.868 0.306 32.928 1.00 89.00 261 LYS A CA 1
ATOM 2034 C C . LYS A 1 261 ? -12.250 0.822 32.540 1.00 89.00 261 LYS A C 1
ATOM 2036 O O . LYS A 1 261 ? -13.244 0.171 32.852 1.00 89.00 261 LYS A O 1
ATOM 2041 N N . GLU A 1 262 ? -12.306 1.964 31.860 1.00 87.81 262 GLU A N 1
ATOM 2042 C CA . GLU A 1 262 ? -13.558 2.565 31.385 1.00 87.81 262 GLU A CA 1
ATOM 2043 C C . GLU A 1 262 ? -14.274 1.639 30.395 1.00 87.81 262 GLU A C 1
ATOM 2045 O O . GLU A 1 262 ? -15.465 1.377 30.549 1.00 87.81 262 GLU A O 1
ATOM 2050 N N . LYS A 1 263 ? -13.540 1.057 29.440 1.00 88.06 263 LYS A N 1
ATOM 2051 C CA . LYS A 1 263 ? -14.119 0.136 28.454 1.00 88.06 263 LYS A CA 1
ATOM 2052 C C . LYS A 1 263 ? -14.564 -1.191 29.077 1.00 88.06 263 LYS A C 1
ATOM 2054 O O . LYS A 1 263 ? -15.651 -1.671 28.762 1.00 88.06 263 LYS A O 1
ATOM 2059 N N . CYS A 1 264 ? -13.803 -1.746 30.024 1.00 90.75 264 CYS A N 1
ATOM 2060 C CA . CYS A 1 264 ? -14.216 -2.936 30.772 1.00 90.75 264 CYS A CA 1
ATOM 2061 C C . CYS A 1 264 ? -15.512 -2.685 31.554 1.00 90.75 264 CYS A C 1
ATOM 2063 O O . CYS A 1 264 ? -16.370 -3.558 31.573 1.00 90.75 264 CYS A O 1
ATOM 2065 N N . ALA A 1 265 ? -15.672 -1.509 32.171 1.00 92.62 265 ALA A N 1
ATOM 2066 C CA . ALA A 1 265 ? -16.888 -1.171 32.913 1.00 92.62 265 ALA A CA 1
ATOM 2067 C C . ALA A 1 265 ? -18.141 -1.114 32.019 1.00 92.62 265 ALA A C 1
ATOM 2069 O O . ALA A 1 265 ? -19.244 -1.333 32.509 1.00 92.62 265 ALA A O 1
ATOM 2070 N N . GLN A 1 266 ? -17.971 -0.826 30.726 1.00 91.31 266 GLN A N 1
ATOM 2071 C CA . GLN A 1 266 ? -19.064 -0.733 29.755 1.00 91.31 266 GLN A CA 1
ATOM 2072 C C . GLN A 1 266 ? -19.364 -2.062 29.050 1.00 91.31 266 GLN A C 1
ATOM 2074 O O . GLN A 1 266 ? -20.518 -2.330 28.734 1.00 91.31 266 GLN A O 1
ATOM 2079 N N . ASN A 1 267 ? -18.340 -2.879 28.782 1.00 89.62 267 ASN A N 1
ATOM 2080 C CA . ASN A 1 267 ? -18.452 -4.002 27.843 1.00 89.62 267 ASN A CA 1
ATOM 2081 C C . ASN A 1 267 ? -18.196 -5.380 28.467 1.00 89.62 267 ASN A C 1
ATOM 2083 O O . ASN A 1 267 ? -18.618 -6.391 27.902 1.00 89.62 267 ASN A O 1
ATOM 2087 N N . ALA A 1 268 ? -17.477 -5.453 29.591 1.00 91.38 268 ALA A N 1
ATOM 2088 C CA . ALA A 1 268 ? -17.069 -6.729 30.164 1.00 91.38 268 ALA A CA 1
ATOM 2089 C C . ALA A 1 268 ? -18.087 -7.247 31.201 1.00 91.38 268 ALA A C 1
ATOM 2091 O O . ALA A 1 268 ? -18.741 -6.450 31.874 1.00 91.38 268 ALA A O 1
ATOM 2092 N N . PRO A 1 269 ? -18.187 -8.578 31.391 1.00 87.94 269 PRO A N 1
ATOM 2093 C CA . PRO A 1 269 ? -18.923 -9.161 32.512 1.00 87.94 269 PRO A CA 1
ATOM 2094 C C . PRO A 1 269 ? -18.395 -8.669 33.867 1.00 87.94 269 PRO A C 1
ATOM 2096 O O . PRO A 1 269 ? -17.268 -8.168 33.959 1.00 87.94 269 PRO A O 1
ATOM 2099 N N . GLU A 1 270 ? -19.172 -8.872 34.933 1.00 91.19 270 GLU A N 1
ATOM 2100 C CA . GLU A 1 270 ? -18.748 -8.557 36.302 1.00 91.19 270 GLU A CA 1
ATOM 2101 C C . GLU A 1 270 ? -17.362 -9.165 36.607 1.00 91.19 270 GLU A C 1
ATOM 2103 O O . GLU A 1 270 ? -17.081 -10.322 36.287 1.00 91.19 270 GLU A O 1
ATOM 2108 N N . GLY A 1 271 ? -16.452 -8.351 37.153 1.00 91.56 271 GLY A N 1
ATOM 2109 C CA . GLY A 1 271 ? -15.052 -8.734 37.386 1.00 91.56 271 GLY A CA 1
ATOM 2110 C C . GLY A 1 271 ? -14.140 -8.709 36.145 1.00 91.56 271 GLY A C 1
ATOM 2111 O O . GLY A 1 271 ? -12.972 -9.091 36.231 1.00 91.56 271 GLY A O 1
ATOM 2112 N N . GLY A 1 272 ? -14.615 -8.239 34.986 1.00 90.62 272 GLY A N 1
ATOM 2113 C CA . GLY A 1 272 ? -13.838 -8.208 33.741 1.00 90.62 272 GLY A CA 1
ATOM 2114 C C . GLY A 1 272 ? -12.541 -7.393 33.819 1.00 90.62 272 GLY A C 1
ATOM 2115 O O . GLY A 1 272 ? -11.502 -7.833 33.323 1.00 90.62 272 GLY A O 1
ATOM 2116 N N . TYR A 1 273 ? -12.564 -6.247 34.507 1.00 93.62 273 TYR A N 1
ATOM 2117 C CA . TYR A 1 273 ? -11.365 -5.428 34.718 1.00 93.62 273 TYR A CA 1
ATOM 2118 C C . TYR A 1 273 ? -10.337 -6.094 35.649 1.00 93.62 273 TYR A C 1
ATOM 2120 O O . TYR A 1 273 ? -9.128 -5.996 35.418 1.00 93.62 273 TYR A O 1
ATOM 2128 N N . ASP A 1 274 ? -10.795 -6.824 36.667 1.00 95.12 274 ASP A N 1
ATOM 2129 C CA . ASP A 1 274 ? -9.907 -7.567 37.568 1.00 95.12 274 ASP A CA 1
ATOM 2130 C C . ASP A 1 274 ? -9.252 -8.740 36.834 1.00 95.12 274 ASP A C 1
ATOM 2132 O O . ASP A 1 274 ? -8.049 -8.979 36.973 1.00 95.12 274 ASP A O 1
ATOM 2136 N N . ALA A 1 275 ? -10.013 -9.421 35.969 1.00 93.25 275 ALA A N 1
ATOM 2137 C CA . ALA A 1 275 ? -9.488 -10.459 35.089 1.00 93.25 275 ALA A CA 1
ATOM 2138 C C . ALA A 1 275 ? -8.428 -9.908 34.117 1.00 93.25 275 ALA A C 1
ATOM 2140 O O . ALA A 1 275 ? -7.374 -10.528 33.955 1.00 93.25 275 ALA A O 1
ATOM 2141 N N . PHE A 1 276 ? -8.664 -8.733 33.518 1.00 92.62 276 PHE A N 1
ATOM 2142 C CA . PHE A 1 276 ? -7.666 -8.027 32.707 1.00 92.62 276 PHE A CA 1
ATOM 2143 C C . PHE A 1 276 ? -6.402 -7.707 33.516 1.00 92.62 276 PHE A C 1
ATOM 2145 O O . PHE A 1 276 ? -5.298 -8.045 33.094 1.00 92.62 276 PHE A O 1
ATOM 2152 N N . THR A 1 277 ? -6.552 -7.117 34.704 1.00 90.50 277 THR A N 1
ATOM 2153 C CA . THR A 1 277 ? -5.423 -6.700 35.551 1.00 90.50 277 THR A CA 1
ATOM 2154 C C . THR A 1 277 ? -4.572 -7.894 35.986 1.00 90.50 277 THR A C 1
ATOM 2156 O O . THR A 1 277 ? -3.341 -7.845 35.927 1.00 90.50 277 THR A O 1
ATOM 2159 N N . LYS A 1 278 ? -5.214 -9.007 36.363 1.00 94.75 278 LYS A N 1
ATOM 2160 C CA . LYS A 1 278 ? -4.530 -10.266 36.682 1.00 94.75 278 LYS A CA 1
ATOM 2161 C C . LYS A 1 278 ? -3.741 -10.793 35.482 1.00 94.75 278 LYS A C 1
ATOM 2163 O O . LYS A 1 278 ? -2.579 -11.164 35.630 1.00 94.75 278 LYS A O 1
ATOM 2168 N N . SER A 1 279 ? -4.351 -10.782 34.299 1.00 92.19 279 SER A N 1
ATOM 2169 C CA . SER A 1 279 ? -3.704 -11.232 33.066 1.00 92.19 279 SER A CA 1
ATOM 2170 C C . SER A 1 279 ? -2.514 -10.351 32.669 1.00 92.19 279 SER A C 1
ATOM 2172 O O . SER A 1 279 ? -1.459 -10.862 32.300 1.00 92.19 279 SER A O 1
ATOM 2174 N N . LEU A 1 280 ? -2.625 -9.029 32.844 1.00 87.56 280 LEU A N 1
ATOM 2175 C CA . LEU A 1 280 ? -1.543 -8.076 32.583 1.00 87.56 280 LEU A CA 1
ATOM 2176 C C . LEU A 1 280 ? -0.323 -8.333 33.478 1.00 87.56 280 LEU A C 1
ATOM 2178 O O . LEU A 1 280 ? 0.817 -8.323 33.002 1.00 87.56 280 LEU A O 1
ATOM 2182 N N . ASN A 1 281 ? -0.554 -8.591 34.766 1.00 87.62 281 ASN A N 1
ATOM 2183 C CA . ASN A 1 281 ? 0.514 -8.925 35.708 1.00 87.62 281 ASN A CA 1
ATOM 2184 C C . ASN A 1 281 ? 1.187 -10.254 35.341 1.00 87.62 281 ASN A C 1
ATOM 2186 O O . ASN A 1 281 ? 2.415 -10.313 35.275 1.00 87.62 281 ASN A O 1
ATOM 2190 N N . ASN A 1 282 ? 0.400 -11.286 35.022 1.00 91.12 282 ASN A N 1
ATOM 2191 C CA . ASN A 1 282 ? 0.922 -12.587 34.595 1.00 91.12 282 ASN A CA 1
ATOM 2192 C C . ASN A 1 282 ? 1.762 -12.477 33.314 1.00 91.12 282 ASN A C 1
ATOM 2194 O O . ASN A 1 282 ? 2.867 -13.012 33.257 1.00 91.12 282 ASN A O 1
ATOM 2198 N N . ALA A 1 283 ? 1.275 -11.741 32.310 1.00 85.62 283 ALA A N 1
ATOM 2199 C CA . ALA A 1 283 ? 1.998 -11.508 31.064 1.00 85.62 283 ALA A CA 1
ATOM 2200 C C . ALA A 1 283 ? 3.328 -10.782 31.310 1.00 85.62 283 ALA A C 1
ATOM 2202 O O . ALA A 1 283 ? 4.353 -11.160 30.749 1.00 85.62 283 ALA A O 1
ATOM 2203 N N . THR A 1 284 ? 3.333 -9.781 32.196 1.00 80.44 284 THR A N 1
ATOM 2204 C CA . THR A 1 284 ? 4.545 -9.030 32.558 1.00 80.44 284 THR A CA 1
ATOM 2205 C C . THR A 1 284 ? 5.604 -9.935 33.192 1.00 80.44 284 THR A C 1
ATOM 2207 O O . THR A 1 284 ? 6.775 -9.864 32.819 1.00 80.44 284 THR A O 1
ATOM 2210 N N . VAL A 1 285 ? 5.201 -10.799 34.131 1.00 86.50 285 VAL A N 1
ATOM 2211 C CA . VAL A 1 285 ? 6.103 -11.768 34.774 1.00 86.50 285 VAL A CA 1
ATOM 2212 C C . VAL A 1 285 ? 6.622 -12.779 33.750 1.00 86.50 285 VAL A C 1
ATOM 2214 O O . VAL A 1 285 ? 7.833 -12.939 33.625 1.00 86.50 285 VAL A O 1
ATOM 2217 N N . CYS A 1 286 ? 5.731 -13.369 32.949 1.00 88.94 286 CYS A N 1
ATOM 2218 C CA . CYS A 1 286 ? 6.088 -14.355 31.930 1.00 88.94 286 CYS A CA 1
ATOM 2219 C C . CYS A 1 286 ? 7.077 -13.799 30.898 1.00 88.94 286 CYS A C 1
ATOM 2221 O O . CYS A 1 286 ? 8.087 -14.436 30.615 1.00 88.94 286 CYS A O 1
ATOM 2223 N N . ILE A 1 287 ? 6.840 -12.591 30.366 1.00 78.94 287 ILE A N 1
ATOM 2224 C CA . ILE A 1 287 ? 7.758 -11.957 29.405 1.00 78.94 287 ILE A CA 1
ATOM 2225 C C . ILE A 1 287 ? 9.133 -11.763 30.042 1.00 78.94 287 ILE A C 1
ATOM 2227 O O . ILE A 1 287 ? 10.148 -12.029 29.401 1.00 78.94 287 ILE A O 1
ATOM 2231 N N . LYS A 1 288 ? 9.185 -11.312 31.300 1.00 79.25 288 LYS A N 1
ATOM 2232 C CA . LYS A 1 288 ? 10.448 -11.104 32.011 1.00 79.25 288 LYS A CA 1
ATOM 2233 C C . LYS A 1 288 ? 11.211 -12.417 32.192 1.00 79.25 288 LYS A C 1
ATOM 2235 O O . LYS A 1 288 ? 12.408 -12.448 31.941 1.00 79.25 288 LYS A O 1
ATOM 2240 N N . GLU A 1 289 ? 10.535 -13.489 32.589 1.00 86.00 289 GLU A N 1
ATOM 2241 C CA . GLU A 1 289 ? 11.151 -14.813 32.740 1.00 86.00 289 GLU A CA 1
ATOM 2242 C C . GLU A 1 289 ? 11.647 -15.356 31.396 1.00 86.00 289 GLU A C 1
ATOM 2244 O O . GLU A 1 289 ? 12.811 -15.732 31.281 1.00 86.00 289 GLU A O 1
ATOM 2249 N N . LYS A 1 290 ? 10.808 -15.300 30.355 1.00 80.88 290 LYS A N 1
ATOM 2250 C CA . LYS A 1 290 ? 11.139 -15.785 29.009 1.00 80.88 290 LYS A CA 1
ATOM 2251 C C . LYS A 1 290 ? 12.256 -15.005 28.336 1.00 80.88 290 LYS A C 1
ATOM 2253 O O . LYS A 1 290 ? 13.102 -15.595 27.685 1.00 80.88 290 LYS A O 1
ATOM 2258 N N . THR A 1 291 ? 12.306 -13.688 28.506 1.00 71.56 291 THR A N 1
ATOM 2259 C CA . THR A 1 291 ? 13.393 -12.875 27.932 1.00 71.56 291 THR A CA 1
ATOM 2260 C C . THR A 1 291 ? 14.721 -13.040 28.671 1.00 71.56 291 THR A C 1
ATOM 2262 O O . THR A 1 291 ? 15.764 -12.730 28.097 1.00 71.56 291 THR A O 1
ATOM 2265 N N . LEU A 1 292 ? 14.700 -13.541 29.914 1.00 78.62 292 LEU A N 1
ATOM 2266 C CA . LEU A 1 292 ? 15.898 -13.930 30.660 1.00 78.62 292 LEU A CA 1
ATOM 2267 C C . LEU A 1 292 ? 16.381 -15.339 30.286 1.00 78.62 292 LEU A C 1
ATOM 2269 O O . LEU A 1 292 ? 17.587 -15.522 30.133 1.00 78.62 292 LEU A O 1
ATOM 2273 N N . SER A 1 293 ? 15.474 -16.316 30.150 1.00 81.19 293 SER A N 1
ATOM 2274 C CA . SER A 1 293 ? 15.829 -17.694 29.769 1.00 81.19 293 SER A CA 1
ATOM 2275 C C . SER A 1 293 ? 16.197 -17.823 28.296 1.00 81.19 293 SER A C 1
ATOM 2277 O O . SER A 1 293 ? 17.150 -18.522 27.965 1.00 81.19 293 SER A O 1
ATOM 2279 N N . ASP A 1 294 ? 15.473 -17.104 27.437 1.00 81.56 294 ASP A N 1
ATOM 2280 C CA . ASP A 1 294 ? 15.537 -17.197 25.982 1.00 81.56 294 ASP A CA 1
ATOM 2281 C C . ASP A 1 294 ? 15.835 -15.801 25.388 1.00 81.56 294 ASP A C 1
ATOM 2283 O O . ASP A 1 294 ? 14.940 -15.163 24.815 1.00 81.56 294 ASP A O 1
ATOM 2287 N N . PRO A 1 295 ? 17.071 -15.273 25.523 1.00 78.12 295 PRO A N 1
ATOM 2288 C CA . PRO A 1 295 ? 17.390 -13.908 25.120 1.00 78.12 295 PRO A CA 1
ATOM 2289 C C . PRO A 1 295 ? 17.144 -13.633 23.633 1.00 78.12 295 PRO A C 1
ATOM 2291 O O . PRO A 1 295 ? 17.423 -14.455 22.754 1.00 78.12 295 PRO A O 1
ATOM 2294 N N . ILE A 1 296 ? 16.699 -12.410 23.338 1.00 67.31 296 ILE A N 1
ATOM 2295 C CA . ILE A 1 296 ? 16.529 -11.938 21.961 1.00 67.31 296 ILE A CA 1
ATOM 2296 C C . ILE A 1 296 ? 17.851 -12.051 21.182 1.00 67.31 296 ILE A C 1
ATOM 2298 O O . ILE A 1 296 ? 18.922 -11.756 21.711 1.00 67.31 296 ILE A O 1
ATOM 2302 N N . PHE A 1 297 ? 17.767 -12.489 19.923 1.00 75.31 297 PHE A N 1
ATOM 2303 C CA . PHE A 1 297 ? 18.886 -12.812 19.016 1.00 75.31 297 PHE A CA 1
ATOM 2304 C C . PHE A 1 297 ? 19.697 -14.074 19.329 1.00 75.31 297 PHE A C 1
ATOM 2306 O O . PHE A 1 297 ? 20.402 -14.543 18.432 1.00 75.31 297 PHE A O 1
ATOM 2313 N N . VAL A 1 298 ? 19.584 -14.634 20.535 1.00 84.88 298 VAL A N 1
ATOM 2314 C CA . VAL A 1 298 ? 20.124 -15.964 20.861 1.00 84.88 298 VAL A CA 1
ATOM 2315 C C . VAL A 1 298 ? 19.109 -17.029 20.457 1.00 84.88 298 VAL A C 1
ATOM 2317 O O . VAL A 1 298 ? 19.441 -17.964 19.732 1.00 84.88 298 VAL A O 1
ATOM 2320 N N . THR A 1 299 ? 17.854 -16.835 20.851 1.00 82.56 299 THR A N 1
ATOM 2321 C CA . THR A 1 299 ? 16.735 -17.718 20.511 1.00 82.56 299 THR A CA 1
ATOM 2322 C C . THR A 1 299 ? 16.358 -17.573 19.034 1.00 82.56 299 THR A C 1
ATOM 2324 O O . THR A 1 299 ? 16.281 -16.435 18.547 1.00 82.56 299 THR A O 1
ATOM 2327 N N . PRO A 1 300 ? 16.082 -18.670 18.301 1.00 92.94 300 PRO A N 1
ATOM 2328 C CA . PRO A 1 300 ? 15.508 -18.611 16.960 1.00 92.94 300 PRO A CA 1
ATOM 2329 C C . PRO A 1 300 ? 14.280 -17.698 16.901 1.00 92.94 300 PRO A C 1
ATOM 2331 O O . PRO A 1 300 ? 13.474 -17.649 17.826 1.00 92.94 300 PRO A O 1
ATOM 2334 N N . ARG A 1 301 ? 14.135 -16.958 15.796 1.00 89.50 301 ARG A N 1
ATOM 2335 C CA . ARG A 1 301 ? 13.102 -15.919 15.633 1.00 89.50 301 ARG A CA 1
ATOM 2336 C C . ARG A 1 301 ? 11.697 -16.419 15.969 1.00 89.50 301 ARG A C 1
ATOM 2338 O O . ARG A 1 301 ? 10.980 -15.760 16.713 1.00 89.50 301 ARG A O 1
ATOM 2345 N N . ASP A 1 302 ? 11.309 -17.542 15.378 1.00 88.94 302 ASP A N 1
ATOM 2346 C CA . ASP A 1 302 ? 9.944 -18.056 15.494 1.00 88.94 302 ASP A CA 1
ATOM 2347 C C . ASP A 1 302 ? 9.679 -18.569 16.915 1.00 88.94 302 ASP A C 1
ATOM 2349 O O . ASP A 1 302 ? 8.674 -18.211 17.514 1.00 88.94 302 ASP A O 1
ATOM 2353 N N . GLU A 1 303 ? 10.659 -19.241 17.522 1.00 91.19 303 GLU A N 1
ATOM 2354 C CA . GLU A 1 303 ? 10.600 -19.673 18.922 1.00 91.19 303 GLU A CA 1
ATOM 2355 C C . GLU A 1 303 ? 10.498 -18.489 19.899 1.00 91.19 303 GLU A C 1
ATOM 2357 O O . GLU A 1 303 ? 9.703 -18.507 20.838 1.00 91.19 303 GLU A O 1
ATOM 2362 N N . PHE A 1 304 ? 11.241 -17.405 19.655 1.00 86.69 304 PHE A N 1
ATOM 2363 C CA . PHE A 1 304 ? 11.127 -16.188 20.456 1.00 86.69 304 PHE A CA 1
ATOM 2364 C C . PHE A 1 304 ? 9.731 -15.557 20.328 1.00 86.69 304 PHE A C 1
ATOM 2366 O O . PHE A 1 304 ? 9.135 -15.157 21.328 1.00 86.69 304 PHE A O 1
ATOM 2373 N N . LYS A 1 305 ? 9.172 -15.499 19.113 1.00 88.44 305 LYS A N 1
ATOM 2374 C CA . LYS A 1 305 ? 7.812 -14.988 18.873 1.00 88.44 305 LYS A CA 1
ATOM 2375 C C . LYS A 1 305 ? 6.748 -15.836 19.566 1.00 88.44 305 LYS A C 1
ATOM 2377 O O . LYS A 1 305 ? 5.834 -15.265 20.165 1.00 88.44 305 LYS A O 1
ATOM 2382 N N . ASP A 1 306 ? 6.896 -17.155 19.531 1.00 92.31 306 ASP A N 1
ATOM 2383 C CA . ASP A 1 306 ? 5.986 -18.096 20.181 1.00 92.31 306 ASP A CA 1
ATOM 2384 C C . ASP A 1 306 ? 6.040 -17.962 21.705 1.00 92.31 306 ASP A C 1
ATOM 2386 O O . ASP A 1 306 ? 4.996 -17.902 22.359 1.00 92.31 306 ASP A O 1
ATOM 2390 N N . ASN A 1 307 ? 7.238 -17.805 22.276 1.00 89.06 307 ASN A N 1
ATOM 2391 C CA . ASN A 1 307 ? 7.420 -17.530 23.702 1.00 89.06 307 ASN A CA 1
ATOM 2392 C C . ASN A 1 307 ? 6.711 -16.234 24.130 1.00 89.06 307 ASN A C 1
ATOM 2394 O O . ASN A 1 307 ? 6.016 -16.213 25.148 1.00 89.06 307 ASN A O 1
ATOM 2398 N N . ILE A 1 308 ? 6.832 -15.161 23.342 1.00 86.62 308 ILE A N 1
ATOM 2399 C CA . ILE A 1 308 ? 6.138 -13.899 23.630 1.00 86.62 308 ILE A CA 1
ATOM 2400 C C . ILE A 1 308 ? 4.623 -14.054 23.478 1.00 86.62 308 ILE A C 1
ATOM 2402 O O . ILE A 1 308 ? 3.885 -13.624 24.366 1.00 86.62 308 ILE A O 1
ATOM 2406 N N . TYR A 1 309 ? 4.145 -14.695 22.404 1.00 91.75 309 TYR A N 1
ATOM 2407 C CA . TYR A 1 309 ? 2.714 -14.944 22.197 1.00 91.75 309 TYR A CA 1
ATOM 2408 C C . TYR A 1 309 ? 2.105 -15.728 23.355 1.00 91.75 309 TYR A C 1
ATOM 2410 O O . TYR A 1 309 ? 1.051 -15.363 23.878 1.00 91.75 309 TYR A O 1
ATOM 2418 N N . PHE A 1 310 ? 2.802 -16.776 23.796 1.00 95.31 310 PHE A N 1
ATOM 2419 C CA . PHE A 1 310 ? 2.390 -17.602 24.918 1.00 95.31 310 PHE A CA 1
ATOM 2420 C C . PHE A 1 310 ? 2.153 -16.770 26.182 1.00 95.31 310 PHE A C 1
ATOM 2422 O O . PHE A 1 310 ? 1.151 -16.985 26.865 1.00 95.31 310 PHE A O 1
ATOM 2429 N N . CYS A 1 311 ? 3.017 -15.789 26.455 1.00 89.25 311 CYS A N 1
ATOM 2430 C CA . CYS A 1 311 ? 2.873 -14.909 27.609 1.00 89.25 311 CYS A CA 1
ATOM 2431 C C . CYS A 1 311 ? 1.690 -13.939 27.508 1.00 89.25 311 CYS A C 1
ATOM 2433 O O . CYS A 1 311 ? 1.120 -13.576 28.535 1.00 89.25 311 CYS A O 1
ATOM 2435 N N . VAL A 1 312 ? 1.315 -13.500 26.303 1.00 90.88 312 VAL A N 1
ATOM 2436 C CA . VAL A 1 312 ? 0.317 -12.428 26.126 1.00 90.88 312 VAL A CA 1
ATOM 2437 C C . VAL A 1 312 ? -1.047 -12.902 25.633 1.00 90.88 312 VAL A C 1
ATOM 2439 O O . VAL A 1 312 ? -1.991 -12.121 25.675 1.00 90.88 312 VAL A O 1
ATOM 2442 N N . LYS A 1 313 ? -1.204 -14.156 25.192 1.00 95.06 313 LYS A N 1
ATOM 2443 C CA . LYS A 1 313 ? -2.469 -14.651 24.614 1.00 95.06 313 LYS A CA 1
ATOM 2444 C C . LYS A 1 313 ? -3.679 -14.499 25.545 1.00 95.06 313 LYS A C 1
ATOM 2446 O O . LYS A 1 313 ? -4.755 -14.118 25.092 1.00 95.06 313 LYS A O 1
ATOM 2451 N N . ASP A 1 314 ? -3.505 -14.742 26.847 1.00 94.56 314 ASP A N 1
ATOM 2452 C CA . ASP A 1 314 ? -4.583 -14.539 27.824 1.00 94.56 314 ASP A CA 1
ATOM 2453 C C . ASP A 1 314 ? -4.894 -13.044 27.972 1.00 94.56 314 ASP A C 1
ATOM 2455 O O . ASP A 1 314 ? -6.059 -12.655 27.953 1.00 94.56 314 ASP A O 1
ATOM 2459 N N . LEU A 1 315 ? -3.864 -12.190 27.995 1.00 91.94 315 LEU A N 1
ATOM 2460 C CA . LEU A 1 315 ? -4.024 -10.738 28.083 1.00 91.94 315 LEU A CA 1
ATOM 2461 C C . LEU A 1 315 ? -4.774 -10.184 26.870 1.00 91.94 315 LEU A C 1
ATOM 2463 O O . LEU A 1 315 ? -5.685 -9.374 27.040 1.00 91.94 315 LEU A O 1
ATOM 2467 N N . ILE A 1 316 ? -4.446 -10.648 25.662 1.00 90.56 316 ILE A N 1
ATOM 2468 C CA . ILE A 1 316 ? -5.161 -10.307 24.424 1.00 90.56 316 ILE A CA 1
ATOM 2469 C C . ILE A 1 316 ? -6.646 -10.642 24.584 1.00 90.56 316 ILE A C 1
ATOM 2471 O O . ILE A 1 316 ? -7.501 -9.784 24.360 1.00 90.56 316 ILE A O 1
ATOM 2475 N N . GLN A 1 317 ? -6.961 -11.854 25.048 1.00 94.81 317 GLN A N 1
ATOM 2476 C CA . GLN A 1 317 ? -8.342 -12.297 25.215 1.00 94.81 317 GLN A CA 1
ATOM 2477 C C . GLN A 1 317 ? -9.092 -11.510 26.300 1.00 94.81 317 GLN A C 1
ATOM 2479 O O . GLN A 1 317 ? -10.241 -11.120 26.089 1.00 94.81 317 GLN A O 1
ATOM 2484 N N . LYS A 1 318 ? -8.470 -11.238 27.455 1.00 93.69 318 LYS A N 1
ATOM 2485 C CA . LYS A 1 318 ? -9.110 -10.446 28.521 1.00 93.69 318 LYS A CA 1
ATOM 2486 C C . LYS A 1 318 ? -9.316 -8.995 28.106 1.00 93.69 318 LYS A C 1
ATOM 2488 O O . LYS A 1 318 ? -10.363 -8.431 28.399 1.00 93.69 318 LYS A O 1
ATOM 2493 N N . THR A 1 319 ? -8.374 -8.424 27.360 1.00 86.25 319 THR A N 1
ATOM 2494 C CA . THR A 1 319 ? -8.518 -7.079 26.791 1.00 86.25 319 THR A CA 1
ATOM 2495 C C . THR A 1 319 ? -9.652 -7.047 25.768 1.00 86.25 319 THR A C 1
ATOM 2497 O O . THR A 1 319 ? -10.458 -6.124 25.786 1.00 86.25 319 THR A O 1
ATOM 2500 N N . ARG A 1 320 ? -9.784 -8.082 24.927 1.00 90.56 320 ARG A N 1
ATOM 2501 C CA . ARG A 1 320 ? -10.860 -8.205 23.930 1.00 90.56 320 ARG A CA 1
ATOM 2502 C C . ARG A 1 320 ? -12.253 -8.192 24.555 1.00 90.56 320 ARG A C 1
ATOM 2504 O O . ARG A 1 320 ? -13.164 -7.608 23.982 1.00 90.56 320 ARG A O 1
ATOM 2511 N N . ASN A 1 321 ? -12.412 -8.785 25.736 1.00 93.12 321 ASN A N 1
ATOM 2512 C CA . ASN A 1 321 ? -13.681 -8.770 26.468 1.00 93.12 321 ASN A CA 1
ATOM 2513 C C . ASN A 1 321 ? -14.060 -7.377 26.989 1.00 93.12 321 ASN A C 1
ATOM 2515 O O . ASN A 1 321 ? -15.227 -7.136 27.270 1.00 93.12 321 ASN A O 1
ATOM 2519 N N . CYS A 1 322 ? -13.086 -6.480 27.133 1.00 88.12 322 CYS A N 1
ATOM 2520 C CA . CYS A 1 322 ? -13.324 -5.108 27.556 1.00 88.12 322 CYS A CA 1
ATOM 2521 C C . CYS A 1 322 ? -13.609 -4.159 26.396 1.00 88.12 322 CYS A C 1
ATOM 2523 O O . CYS A 1 322 ? -13.981 -3.024 26.656 1.00 88.12 322 CYS A O 1
ATOM 2525 N N . MET A 1 323 ? -13.424 -4.583 25.146 1.00 85.62 323 MET A N 1
ATOM 2526 C CA . MET A 1 323 ? -13.608 -3.720 23.982 1.00 85.62 323 MET A CA 1
ATOM 2527 C C . MET A 1 323 ? -15.040 -3.810 23.433 1.00 85.62 323 MET A C 1
ATOM 2529 O O . MET A 1 323 ? -15.631 -4.900 23.460 1.00 85.62 323 MET A O 1
ATOM 2533 N N . PRO A 1 324 ? -15.584 -2.705 22.888 1.00 76.50 324 PRO A N 1
ATOM 2534 C CA . PRO A 1 324 ? -16.800 -2.748 22.081 1.00 76.50 324 PRO A CA 1
ATOM 2535 C C . PRO A 1 324 ? -16.570 -3.596 20.818 1.00 76.50 324 PRO A C 1
ATOM 2537 O O . PRO A 1 324 ? -15.426 -3.897 20.461 1.00 76.50 324 PRO A O 1
ATOM 2540 N N . ILE A 1 325 ? -17.651 -4.045 20.170 1.00 74.62 325 ILE A N 1
ATOM 2541 C CA . ILE A 1 325 ? -17.600 -5.049 19.089 1.00 74.62 325 ILE A CA 1
ATOM 2542 C C . ILE A 1 325 ? -16.649 -4.615 17.967 1.00 74.62 325 ILE A C 1
ATOM 2544 O O . ILE A 1 325 ? -15.834 -5.425 17.523 1.00 74.62 325 ILE A O 1
ATOM 2548 N N . GLU A 1 326 ? -16.699 -3.340 17.594 1.00 69.44 326 GLU A N 1
ATOM 2549 C CA . GLU A 1 326 ? -15.924 -2.729 16.513 1.00 69.44 326 GLU A CA 1
ATOM 2550 C C . GLU A 1 326 ? -14.421 -2.704 16.820 1.00 69.44 326 GLU A C 1
ATOM 2552 O O . GLU A 1 326 ? -13.599 -2.684 15.915 1.00 69.44 326 GLU A O 1
ATOM 2557 N N . GLU A 1 327 ? -14.031 -2.767 18.095 1.00 71.06 327 GLU A N 1
ATOM 2558 C CA . GLU A 1 327 ? -12.638 -2.659 18.537 1.00 71.06 327 GLU A CA 1
ATOM 2559 C C . GLU A 1 327 ? -12.057 -3.984 19.050 1.00 71.06 327 GLU A C 1
ATOM 2561 O O . GLU A 1 327 ? -10.910 -4.048 19.506 1.00 71.06 327 GLU A O 1
ATOM 2566 N N . LYS A 1 328 ? -12.810 -5.088 18.972 1.00 77.94 328 LYS A N 1
ATOM 2567 C CA . LYS A 1 328 ? -12.344 -6.407 19.436 1.00 77.94 328 LYS A CA 1
ATOM 2568 C C . LYS A 1 328 ? -11.108 -6.922 18.692 1.00 77.94 328 LYS A C 1
ATOM 2570 O O . LYS A 1 328 ? -10.478 -7.866 19.171 1.00 77.94 328 LYS A O 1
ATOM 2575 N N . TYR A 1 329 ? -10.760 -6.340 17.547 1.00 67.69 329 TYR A N 1
ATOM 2576 C CA . TYR A 1 329 ? -9.532 -6.644 16.807 1.00 67.69 329 TYR A CA 1
ATOM 2577 C C . TYR A 1 329 ? -8.283 -6.006 17.446 1.00 67.69 329 TYR A C 1
ATOM 2579 O O . TYR A 1 329 ? -7.175 -6.530 17.310 1.00 67.69 329 TYR A O 1
ATOM 2587 N N . TRP A 1 330 ? -8.452 -4.895 18.173 1.00 71.44 330 TRP A N 1
ATOM 2588 C CA . TRP A 1 330 ? -7.360 -4.039 18.638 1.00 71.44 330 TRP A CA 1
ATOM 2589 C C . TRP A 1 330 ? -6.295 -4.764 19.480 1.00 71.44 330 TRP A C 1
ATOM 2591 O O . TRP A 1 330 ? -5.102 -4.552 19.242 1.00 71.44 330 TRP A O 1
ATOM 2601 N N . PRO A 1 331 ? -6.649 -5.660 20.427 1.00 71.06 331 PRO A N 1
ATOM 2602 C CA . PRO A 1 331 ? -5.647 -6.371 21.222 1.00 71.06 331 PRO A CA 1
ATOM 2603 C C . PRO A 1 331 ? -4.750 -7.289 20.381 1.00 71.06 331 PRO A C 1
ATOM 2605 O O . PRO A 1 331 ? -3.548 -7.372 20.635 1.00 71.06 331 PRO A O 1
ATOM 2608 N N . GLN A 1 332 ? -5.314 -7.942 19.360 1.00 70.94 332 GLN A N 1
ATOM 2609 C CA . GLN A 1 332 ? -4.556 -8.792 18.439 1.00 70.94 332 GLN A CA 1
ATOM 2610 C C . GLN A 1 332 ? -3.660 -7.938 17.533 1.00 70.94 332 GLN A C 1
ATOM 2612 O O . GLN A 1 332 ? -2.473 -8.220 17.392 1.00 70.94 332 GLN A O 1
ATOM 2617 N N . PHE A 1 333 ? -4.190 -6.825 17.020 1.00 54.91 333 PHE A N 1
ATOM 2618 C CA . PHE A 1 333 ? -3.434 -5.859 16.224 1.00 54.91 333 PHE A CA 1
ATOM 2619 C C . PHE A 1 333 ? -2.163 -5.358 16.935 1.00 54.91 333 PHE A C 1
ATOM 2621 O O . PHE A 1 333 ? -1.086 -5.334 16.332 1.00 54.91 333 PHE A O 1
ATOM 2628 N N . GLN A 1 334 ? -2.254 -5.015 18.226 1.00 61.59 334 GLN A N 1
ATOM 2629 C CA . GLN A 1 334 ? -1.102 -4.577 19.028 1.00 61.59 334 GLN A CA 1
ATOM 2630 C C . GLN A 1 334 ? -0.031 -5.668 19.182 1.00 61.59 334 GLN A C 1
ATOM 2632 O O . GLN A 1 334 ? 1.172 -5.389 19.072 1.00 61.59 334 GLN A O 1
ATOM 2637 N N . TYR A 1 335 ? -0.447 -6.920 19.397 1.00 76.31 335 TYR A N 1
ATOM 2638 C CA . TYR A 1 335 ? 0.483 -8.048 19.407 1.00 76.31 335 TYR A CA 1
ATOM 2639 C C . TYR A 1 335 ? 1.161 -8.210 18.047 1.00 76.31 335 TYR A C 1
ATOM 2641 O O . TYR A 1 335 ? 2.384 -8.318 17.977 1.00 76.31 335 TYR A O 1
ATOM 2649 N N . ASP A 1 336 ? 0.403 -8.150 16.958 1.00 57.69 336 ASP A N 1
ATOM 2650 C CA . ASP A 1 336 ? 0.955 -8.367 15.630 1.00 57.69 336 ASP A CA 1
ATOM 2651 C C . ASP A 1 336 ? 1.921 -7.241 15.200 1.00 57.69 336 ASP A C 1
ATOM 2653 O O . ASP A 1 336 ? 2.895 -7.496 14.489 1.00 57.69 336 ASP A O 1
ATOM 2657 N N . ILE A 1 337 ? 1.695 -5.987 15.625 1.00 53.44 337 ILE A N 1
ATOM 2658 C CA . ILE A 1 337 ? 2.684 -4.900 15.468 1.00 53.44 337 ILE A CA 1
ATOM 2659 C C . ILE A 1 337 ? 3.991 -5.278 16.167 1.00 53.44 337 ILE A C 1
ATOM 2661 O O . ILE A 1 337 ? 5.067 -5.164 15.577 1.00 53.44 337 ILE A O 1
ATOM 2665 N N . SER A 1 338 ? 3.897 -5.742 17.414 1.00 59.72 338 SER A N 1
ATOM 2666 C CA . SER A 1 338 ? 5.056 -6.126 18.224 1.00 59.72 338 SER A CA 1
ATOM 2667 C C . SER A 1 338 ? 5.795 -7.323 17.610 1.00 59.72 338 SER A C 1
ATOM 2669 O O . SER A 1 338 ? 7.018 -7.317 17.503 1.00 59.72 338 SER A O 1
ATOM 2671 N N . SER A 1 339 ? 5.049 -8.307 17.111 1.00 68.50 339 SER A N 1
ATOM 2672 C CA . SER A 1 339 ? 5.538 -9.482 16.385 1.00 68.50 339 SER A CA 1
ATOM 2673 C C . SER A 1 339 ? 6.285 -9.103 15.096 1.00 68.50 339 SER A C 1
ATOM 2675 O O . SER A 1 339 ? 7.405 -9.555 14.855 1.00 68.50 339 SER A O 1
ATOM 2677 N N . ASN A 1 340 ? 5.738 -8.171 14.313 1.00 54.59 340 ASN A N 1
ATOM 2678 C CA . ASN A 1 340 ? 6.402 -7.641 13.120 1.00 54.59 340 ASN A CA 1
ATOM 2679 C C . ASN A 1 340 ? 7.671 -6.844 13.453 1.00 54.59 340 ASN A C 1
ATOM 2681 O O . ASN A 1 340 ? 8.647 -6.877 12.698 1.00 54.59 340 ASN A O 1
ATOM 2685 N N . LEU A 1 341 ? 7.680 -6.122 14.578 1.00 58.25 341 LEU A N 1
ATOM 2686 C CA . LEU A 1 341 ? 8.878 -5.437 15.057 1.00 58.25 341 LEU A CA 1
ATOM 2687 C C . LEU A 1 341 ? 9.972 -6.445 15.428 1.00 58.25 341 LEU A C 1
ATOM 2689 O O . LEU A 1 341 ? 11.138 -6.204 15.112 1.00 58.25 341 LEU A O 1
ATOM 2693 N N . ILE A 1 342 ? 9.610 -7.587 16.020 1.00 69.88 342 ILE A N 1
ATOM 2694 C CA . ILE A 1 342 ? 10.534 -8.703 16.260 1.00 69.88 342 ILE A CA 1
ATOM 2695 C C . ILE A 1 342 ? 11.079 -9.230 14.923 1.00 69.88 342 ILE A C 1
ATOM 2697 O O . ILE A 1 342 ? 12.296 -9.310 14.763 1.00 69.88 342 ILE A O 1
ATOM 2701 N N . ASP A 1 343 ? 10.227 -9.495 13.926 1.00 63.72 343 ASP A N 1
ATOM 2702 C CA . ASP A 1 343 ? 10.672 -9.961 12.601 1.00 63.72 343 ASP A CA 1
ATOM 2703 C C . ASP A 1 343 ? 11.651 -8.989 11.938 1.00 63.72 343 ASP A C 1
ATOM 2705 O O . ASP A 1 343 ? 12.677 -9.396 11.386 1.00 63.72 343 ASP A O 1
ATOM 2709 N N . PHE A 1 344 ? 11.349 -7.692 11.998 1.00 57.59 344 PHE A N 1
ATOM 2710 C CA . PHE A 1 344 ? 12.237 -6.647 11.504 1.00 57.59 344 PHE A CA 1
ATOM 2711 C C . PHE A 1 344 ? 13.575 -6.654 12.249 1.00 57.59 344 PHE A C 1
ATOM 2713 O O . PHE A 1 344 ? 14.630 -6.582 11.621 1.00 57.59 344 PHE A O 1
ATOM 2720 N N . THR A 1 345 ? 13.531 -6.769 13.573 1.00 60.72 345 THR A N 1
ATOM 2721 C CA . THR A 1 345 ? 14.707 -6.755 14.445 1.00 60.72 345 THR A CA 1
ATOM 2722 C C . THR A 1 345 ? 15.623 -7.944 14.139 1.00 60.72 345 THR A C 1
ATOM 2724 O O . THR A 1 345 ? 16.810 -7.752 13.893 1.00 60.72 345 THR A O 1
ATOM 2727 N N . TYR A 1 346 ? 15.077 -9.156 13.995 1.00 75.75 346 TYR A N 1
ATOM 2728 C CA . TYR A 1 346 ? 15.842 -10.345 13.598 1.00 75.75 346 TYR A CA 1
ATOM 2729 C C . TYR A 1 346 ? 16.431 -10.245 12.184 1.00 75.75 346 TYR A C 1
ATOM 2731 O O . TYR A 1 346 ? 17.583 -10.621 11.975 1.00 75.75 346 TYR A O 1
ATOM 2739 N N . LYS A 1 347 ? 15.674 -9.710 11.214 1.00 68.94 347 LYS A N 1
ATOM 2740 C CA . LYS A 1 347 ? 16.149 -9.517 9.829 1.00 68.94 347 LYS A CA 1
ATOM 2741 C C . LYS A 1 347 ? 17.311 -8.528 9.723 1.00 68.94 347 LYS A C 1
ATOM 2743 O O . LYS A 1 347 ? 18.063 -8.593 8.757 1.00 68.94 347 LYS A O 1
ATOM 2748 N N . ASN A 1 348 ? 17.441 -7.612 10.681 1.00 63.62 348 ASN A N 1
ATOM 2749 C CA . ASN A 1 348 ? 18.451 -6.556 10.665 1.00 63.62 348 ASN A CA 1
ATOM 2750 C C . ASN A 1 348 ? 19.462 -6.680 11.815 1.00 63.62 348 ASN A C 1
ATOM 2752 O O . ASN A 1 348 ? 20.178 -5.717 12.076 1.00 63.62 348 ASN A O 1
ATOM 2756 N N . LYS A 1 349 ? 19.554 -7.840 12.483 1.00 68.12 349 LYS A N 1
ATOM 2757 C CA . LYS A 1 349 ? 20.399 -8.02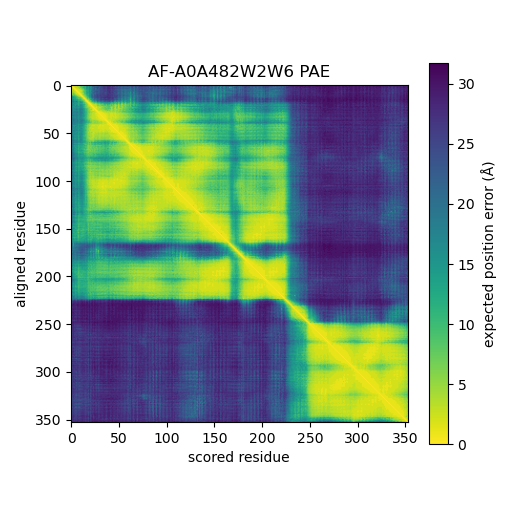6 13.677 1.00 68.12 349 LYS A CA 1
ATOM 2758 C C . LYS A 1 349 ? 21.864 -7.609 13.460 1.00 68.12 349 LYS A C 1
ATOM 2760 O O . LYS A 1 349 ? 22.429 -6.926 14.305 1.00 68.12 349 LYS A O 1
ATOM 2765 N N . ASP A 1 350 ? 22.426 -7.896 12.283 1.00 63.19 350 ASP A N 1
ATOM 2766 C CA . ASP A 1 350 ? 23.825 -7.589 11.938 1.00 63.19 350 ASP A CA 1
ATOM 2767 C C . ASP A 1 350 ? 24.075 -6.085 11.708 1.00 63.19 350 ASP A C 1
ATOM 2769 O O . ASP A 1 350 ? 25.211 -5.637 11.604 1.00 63.19 350 ASP A O 1
ATOM 2773 N N . GLN A 1 351 ? 23.009 -5.288 11.584 1.00 50.22 351 GLN A N 1
ATOM 2774 C CA . GLN A 1 351 ? 23.071 -3.825 11.486 1.00 50.22 351 GLN A CA 1
ATOM 2775 C C . GLN A 1 351 ? 22.846 -3.142 12.845 1.00 50.22 351 GLN A C 1
ATOM 2777 O O . GLN A 1 351 ? 22.843 -1.908 12.922 1.00 50.22 351 GLN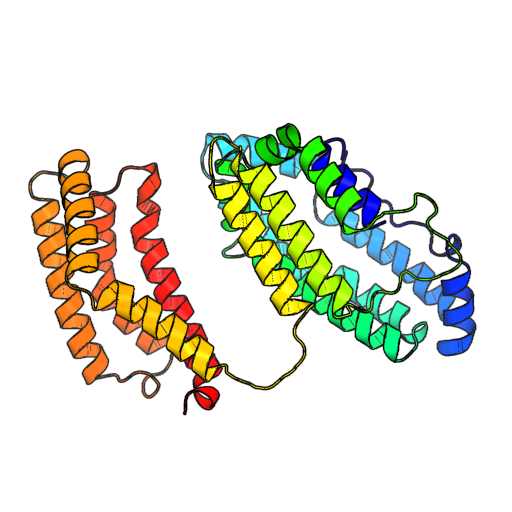 A O 1
ATOM 2782 N N . MET A 1 352 ? 22.562 -3.934 13.883 1.00 41.56 352 MET A N 1
ATOM 2783 C CA . MET A 1 352 ? 22.206 -3.488 15.231 1.00 41.56 352 MET A CA 1
ATOM 2784 C C . MET A 1 352 ? 23.295 -3.819 16.260 1.00 41.56 352 MET A C 1
ATOM 2786 O O . MET A 1 352 ? 23.329 -3.163 17.301 1.00 41.56 352 MET A O 1
ATOM 2790 N N . SER A 1 353 ? 24.175 -4.778 15.947 1.00 42.78 353 SER A N 1
ATOM 2791 C CA . SER A 1 353 ? 25.525 -4.932 16.514 1.00 42.78 353 SER A CA 1
ATOM 2792 C C . SER A 1 353 ? 26.480 -3.899 15.930 1.00 42.78 353 SER A C 1
ATOM 2794 O O . SER A 1 353 ? 27.252 -3.302 16.710 1.00 42.78 353 SER A O 1
#

InterPro domains:
  IPR009832 Protein of unknown function DUF1397 [PF07165] (29-222)
  IPR009832 Protein of unknown function DUF1397 [PTHR20997] (15-243)

Sequence (353 aa):
YLKVLVLDLVSGELSLQDVEIPDIDDFAVIKEKCDKLGGNGTYNTLKAKKDTLQTCLQGFVDFNVLKNEVEEAKKTGSMDEVFGKYCAKRPTLSSCTQTFINALRPCLNAEEKKALNITLDILKQLGEFVCFRDGDRIAMFVAEGGVECIQDHAEGIKNCLNSTFKINPTVNTNSLPNLLIDKKKCDDLGKLQNCVVEELEKCKDSTPANIIDALFRFIKRSACSNKNKRSIHRMFKRSVAVANNFYNTAEAKNRAIKIIKEKCAQNAPEGGYDAFTKSLNNATVCIKEKTLSDPIFVTPRDEFKDNIYFCVKDLIQKTRNCMPIEEKYWPQFQYDISSNLIDFTYKNKDQMS

Solvent-accessible surface area (backbone atoms only — not comparable to full-atom values): 19074 Å² total; per-residue (Å²): 104,74,68,54,59,56,50,32,68,33,64,69,71,59,69,75,88,68,82,69,79,77,63,68,80,75,30,61,59,56,46,55,30,8,52,74,63,42,33,90,65,33,43,60,50,32,53,60,31,46,58,54,33,54,59,48,54,65,75,68,64,59,60,69,58,50,50,52,51,45,61,53,17,66,77,74,72,46,31,39,63,56,37,23,62,59,43,70,44,47,67,59,54,52,54,39,49,45,59,35,51,60,43,46,50,44,37,43,55,75,68,52,49,51,33,50,51,52,50,52,51,44,53,52,50,49,51,49,56,46,35,33,78,34,10,43,56,50,31,50,27,52,72,56,42,27,62,59,41,42,46,80,37,25,69,58,44,50,48,28,52,45,71,55,64,64,68,69,90,74,76,60,70,84,52,81,76,82,68,68,68,46,74,64,57,42,54,38,51,52,53,32,42,51,46,39,29,61,51,35,53,72,36,98,44,54,60,35,18,52,53,51,45,51,49,45,54,48,50,44,57,65,62,54,58,73,91,62,96,78,46,71,62,56,49,48,53,47,54,48,48,50,50,45,50,54,68,67,32,71,64,48,47,50,51,54,52,50,52,49,46,56,33,10,74,75,52,26,62,95,62,33,49,58,51,27,53,54,30,48,54,50,22,53,53,42,45,54,53,45,49,67,77,47,35,86,88,74,38,57,68,67,62,47,50,48,56,50,46,68,32,37,53,62,30,32,52,37,48,28,44,18,35,54,83,92,49,42,58,52,44,56,52,56,50,51,54,53,52,51,50,49,55,52,47,65,77,42,44,85,77,71,111